Protein AF-0000000083258724 (afdb_homodimer)

Foldseek 3Di:
DWAKFWPLVFKWKKKWWDFPNPDIQIKTFNDKGKGKADDPQCCQPIKMKMKTFLLRIDRPDPVVSVVCCPPLHQVCVQPGIKMWIWDGWADPDPFKIKTWIWIAGRHDTDIDIKIKGWPDWDADPVPRFIKTKMKIKDKDFRVNNVNDDWAADPVGDIRIHRIMIMIIMIMITTHD/DWAKFWPLVFKWKKKWWQFPNPDIQIKTFNDKGKGKADDPQCCQPIKMKMKTFLLRIDRPDPVVSVVCCPPLHQVCVQPGIKMWIWDGWADPDPFKIKTWIWIAGRHDTDIDIKIKGWPDWDADPVPRFIKTKMKIKDKDFRVNNVNDDWDADPVGDIRIHRIMIMIIMIMITTHD

Solvent-accessible surface area (backbone atoms only — not comparable to full-atom values): 17753 Å² total; per-residue (Å²): 122,49,48,58,42,64,36,65,82,49,35,50,43,32,39,36,30,37,32,55,70,25,35,52,47,52,36,32,47,77,39,68,49,59,47,62,48,54,36,87,90,42,51,62,73,31,42,43,39,35,42,34,39,49,82,36,48,44,50,88,38,71,69,59,38,53,50,47,42,29,77,62,41,49,24,27,90,84,27,47,48,34,40,36,39,50,77,44,37,43,76,76,50,97,42,34,32,38,38,34,22,44,34,32,38,58,94,33,72,46,80,47,64,31,42,33,36,54,50,47,73,38,58,38,75,85,79,66,43,38,33,35,12,34,40,37,38,38,68,46,54,43,52,81,50,66,40,62,74,69,45,73,31,91,89,61,64,41,42,53,49,54,55,36,40,37,44,31,33,39,26,27,38,52,39,128,124,49,48,56,42,64,37,66,81,48,36,51,42,34,39,37,29,37,31,55,70,25,35,53,46,54,36,32,45,76,39,70,50,59,45,63,46,54,35,86,90,41,50,61,72,30,42,42,39,34,42,33,37,50,82,35,49,44,51,87,38,70,68,58,37,55,50,46,42,29,78,62,41,51,24,27,92,83,26,49,48,35,39,36,37,51,78,42,39,42,78,77,49,99,43,35,31,38,38,32,23,44,35,32,39,58,94,35,72,47,80,45,65,32,41,33,37,53,50,47,73,36,60,36,78,87,80,66,44,39,32,35,12,35,39,36,40,40,68,44,54,42,52,82,49,66,40,60,72,68,46,75,32,90,88,63,64,42,41,53,50,54,53,35,38,37,44,31,32,38,25,30,38,52,39,128

InterPro domains:
  IPR007372 Lipid/polyisoprenoid-binding, YceI-like [PF04264] (5-172)
  IPR007372 Lipid/polyisoprenoid-binding, YceI-like [SM00867] (3-173)
  IPR036761 Lipid/polyisoprenoid-binding, YceI-like superfamily [G3DSA:2.40.128.110] (5-175)
  IPR036761 Lipid/polyisoprenoid-binding, YceI-like superfamily [SSF101874] (5-173)

Radius of gyration: 21.21 Å; Cα contacts (8 Å, |Δi|>4): 952; chains: 2; bounding box: 50×61×45 Å

Structure (mmCIF, N/CA/C/O backbone):
data_AF-0000000083258724-model_v1
#
loop_
_entity.id
_entity.type
_entity.pdbx_description
1 polymer 'UPF0312 protein'
#
loop_
_atom_site.group_PDB
_atom_site.id
_atom_site.type_symbol
_atom_site.label_atom_id
_atom_site.label_alt_id
_atom_site.label_comp_id
_atom_site.label_asym_id
_atom_site.label_entity_id
_atom_site.label_seq_id
_atom_site.pdbx_PDB_ins_code
_atom_site.Cartn_x
_atom_site.Cartn_y
_atom_site.Cartn_z
_atom_site.occupancy
_atom_site.B_iso_or_equiv
_atom_site.auth_seq_id
_atom_site.auth_comp_id
_atom_site.auth_asym_id
_atom_site.auth_atom_id
_atom_site.pdbx_PDB_model_num
ATOM 1 N N . MET A 1 1 ? -0.81 29.953 16.906 1 56.94 1 MET A N 1
ATOM 2 C CA . MET A 1 1 ? -0.966 28.516 16.656 1 56.94 1 MET A CA 1
ATOM 3 C C . MET A 1 1 ? -0.472 28.172 15.25 1 56.94 1 MET A C 1
ATOM 5 O O . MET A 1 1 ? -0.735 28.891 14.289 1 56.94 1 MET A O 1
ATOM 9 N N . ALA A 1 2 ? 0.629 27.188 15.117 1 68.69 2 ALA A N 1
ATOM 10 C CA . ALA A 1 2 ? 1.146 27.047 13.758 1 68.69 2 ALA A CA 1
ATOM 11 C C . ALA A 1 2 ? 0.111 26.391 12.844 1 68.69 2 ALA A C 1
ATOM 13 O O . ALA A 1 2 ? -0.553 25.422 13.234 1 68.69 2 ALA A O 1
ATOM 14 N N . ASN A 1 3 ? -0.283 27.062 11.891 1 87.44 3 ASN A N 1
ATOM 15 C CA . ASN A 1 3 ? -1.116 26.5 10.836 1 87.44 3 ASN A CA 1
ATOM 16 C C . ASN A 1 3 ? -0.361 25.453 10.023 1 87.44 3 ASN A C 1
ATOM 18 O O . ASN A 1 3 ? 0.862 25.531 9.891 1 87.44 3 ASN A O 1
ATOM 22 N N . VAL A 1 4 ? -1.119 24.359 9.773 1 93.81 4 VAL A N 1
ATOM 23 C CA . VAL A 1 4 ? -0.465 23.344 8.953 1 93.81 4 VAL A CA 1
ATOM 24 C C . VAL A 1 4 ? -1.262 23.125 7.668 1 93.81 4 VAL A C 1
ATOM 26 O O . VAL A 1 4 ? -2.484 23.281 7.652 1 93.81 4 VAL A O 1
ATOM 29 N N . THR A 1 5 ? -0.56 22.781 6.637 1 95.69 5 THR A N 1
ATOM 30 C CA . THR A 1 5 ? -1.163 22.438 5.352 1 95.69 5 THR A CA 1
ATOM 31 C C . THR A 1 5 ? -0.719 21.062 4.895 1 95.69 5 THR A C 1
ATOM 33 O O . THR A 1 5 ? 0.453 20.703 5.027 1 95.69 5 THR A O 1
ATOM 36 N N . LEU A 1 6 ? -1.67 20.344 4.375 1 96.56 6 LEU A N 1
ATOM 37 C CA . LEU A 1 6 ? -1.355 19.016 3.883 1 96.56 6 LEU A CA 1
ATOM 38 C C . LEU A 1 6 ? -0.447 19.078 2.66 1 96.56 6 LEU A C 1
ATOM 40 O O . LEU A 1 6 ? -0.711 19.844 1.728 1 96.56 6 LEU A O 1
ATOM 44 N N . ASP A 1 7 ? 0.647 18.422 2.701 1 95.38 7 ASP A N 1
ATOM 45 C CA . ASP A 1 7 ? 1.46 18.156 1.519 1 95.38 7 ASP A CA 1
ATOM 46 C C . ASP A 1 7 ? 0.947 16.938 0.765 1 95.38 7 ASP A C 1
ATOM 48 O O . ASP A 1 7 ? 1.301 15.797 1.098 1 95.38 7 ASP A O 1
ATOM 52 N N . LYS A 1 8 ? 0.137 17.078 -0.18 1 95.12 8 LYS A N 1
ATOM 53 C CA . LYS A 1 8 ? -0.56 15.992 -0.856 1 95.12 8 LYS A CA 1
ATOM 54 C C . LYS A 1 8 ? 0.422 15.086 -1.592 1 95.12 8 LYS A C 1
ATOM 56 O O . LYS A 1 8 ? 0.185 13.883 -1.723 1 95.12 8 LYS A O 1
ATOM 61 N N . VAL A 1 9 ? 1.496 15.656 -1.997 1 91.31 9 VAL A N 1
ATOM 62 C CA . VAL A 1 9 ? 2.49 14.906 -2.756 1 91.31 9 VAL A CA 1
ATOM 63 C C . VAL A 1 9 ? 3.09 13.805 -1.879 1 91.31 9 VAL A C 1
ATOM 65 O O . VAL A 1 9 ? 3.385 12.711 -2.361 1 91.31 9 VAL A O 1
ATOM 68 N N . HIS A 1 10 ? 3.252 14.078 -0.632 1 94.12 10 HIS A N 1
ATOM 69 C CA . HIS A 1 10 ? 3.893 13.141 0.288 1 94.12 10 HIS A CA 1
ATOM 70 C C . HIS A 1 10 ? 2.881 12.539 1.257 1 94.12 10 HIS A C 1
ATOM 72 O O . HIS A 1 10 ? 3.205 12.281 2.418 1 94.12 10 HIS A O 1
ATOM 78 N N . SER A 1 11 ? 1.726 12.438 0.795 1 96.75 11 SER A N 1
ATOM 79 C CA . SER A 1 11 ? 0.657 11.828 1.579 1 96.75 11 SER A CA 1
ATOM 80 C C . SER A 1 11 ? -0.068 10.75 0.782 1 96.75 11 SER A C 1
ATOM 82 O O . SER A 1 11 ? -0.08 10.781 -0.45 1 96.75 11 SER A O 1
ATOM 84 N N . SER A 1 12 ? -0.645 9.781 1.489 1 97.62 12 SER A N 1
ATOM 85 C CA . SER A 1 12 ? -1.334 8.68 0.817 1 97.62 12 SER A CA 1
ATOM 86 C C . SER A 1 12 ? -2.453 8.117 1.687 1 97.62 12 SER A C 1
ATOM 88 O O . SER A 1 12 ? -2.381 8.172 2.916 1 97.62 12 SER A O 1
ATOM 90 N N . VAL A 1 13 ? -3.475 7.605 1.059 1 98.25 13 VAL A N 1
ATOM 91 C CA . VAL A 1 13 ? -4.57 6.852 1.653 1 98.25 13 VAL A CA 1
ATOM 92 C C . VAL A 1 13 ? -4.766 5.539 0.895 1 98.25 13 VAL A C 1
ATOM 94 O O . VAL A 1 13 ? -5.277 5.535 -0.226 1 98.25 13 VAL A O 1
ATOM 97 N N . ALA A 1 14 ? -4.41 4.449 1.527 1 98.06 14 ALA A N 1
ATOM 98 C CA . ALA A 1 14 ? -4.465 3.141 0.882 1 98.06 14 ALA A CA 1
ATOM 99 C C . ALA A 1 14 ? -5.371 2.188 1.655 1 98.06 14 ALA A C 1
ATOM 101 O O . ALA A 1 14 ? -5.648 2.406 2.838 1 98.06 14 ALA A O 1
ATOM 102 N N . PHE A 1 15 ? -5.887 1.189 0.932 1 98.5 15 PHE A N 1
ATOM 103 C CA . PHE A 1 15 ? -6.719 0.169 1.557 1 98.5 15 PHE A CA 1
ATOM 104 C C . PHE A 1 15 ? -6.379 -1.214 1.018 1 98.5 15 PHE A C 1
ATOM 106 O O . PHE A 1 15 ? -5.715 -1.337 -0.014 1 98.5 15 PHE A O 1
ATOM 113 N N . GLN A 1 16 ? -6.797 -2.129 1.737 1 97.56 16 GLN A N 1
ATOM 114 C CA . GLN A 1 16 ? -6.648 -3.535 1.379 1 97.56 16 GLN A CA 1
ATOM 115 C C . GLN A 1 16 ? -7.836 -4.355 1.864 1 97.56 16 GLN A C 1
ATOM 117 O O . GLN A 1 16 ? -8.336 -4.141 2.971 1 97.56 16 GLN A O 1
ATOM 122 N N . VAL A 1 17 ? -8.258 -5.273 1.028 1 97.56 17 VAL A N 1
ATOM 123 C CA . VAL A 1 17 ? -9.367 -6.152 1.393 1 97.56 17 VAL A CA 1
ATOM 124 C C . VAL A 1 17 ? -9.062 -7.582 0.938 1 97.56 17 VAL A C 1
ATOM 126 O O . VAL A 1 17 ? -8.523 -7.789 -0.15 1 97.56 17 VAL A O 1
ATOM 129 N N . LYS A 1 18 ? -9.453 -8.516 1.779 1 94.94 18 LYS A N 1
ATOM 130 C CA . LYS A 1 18 ? -9.234 -9.914 1.411 1 94.94 18 LYS A CA 1
ATOM 131 C C . LYS A 1 18 ? -10.094 -10.305 0.209 1 94.94 18 LYS A C 1
ATOM 133 O O . LYS A 1 18 ? -11.266 -9.922 0.126 1 94.94 18 LYS A O 1
ATOM 138 N N . HIS A 1 19 ? -9.477 -11.023 -0.729 1 94.81 19 HIS A N 1
ATOM 139 C CA . HIS A 1 19 ? -10.148 -11.531 -1.918 1 94.81 19 HIS A CA 1
ATOM 140 C C . HIS A 1 19 ? -10.148 -13.062 -1.93 1 94.81 19 HIS A C 1
ATOM 142 O O . HI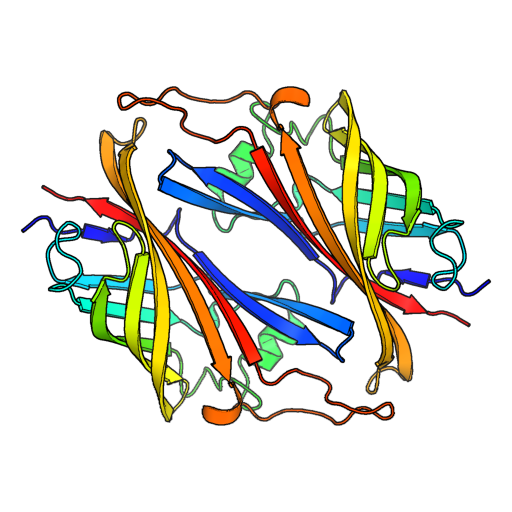S A 1 19 ? -9.094 -13.688 -1.853 1 94.81 19 HIS A O 1
ATOM 148 N N . MET A 1 20 ? -11.273 -13.727 -2.008 1 91.06 20 MET A N 1
ATOM 149 C CA . MET A 1 20 ? -11.516 -15.164 -2.008 1 91.06 20 MET A CA 1
ATOM 150 C C . MET A 1 20 ? -10.766 -15.844 -0.863 1 91.06 20 MET A C 1
ATOM 152 O O . MET A 1 20 ? -10.359 -17 -0.979 1 91.06 20 MET A O 1
ATOM 156 N N . MET A 1 21 ? -10.344 -15.062 -0.012 1 88.06 21 MET A N 1
ATOM 157 C CA . MET A 1 21 ? -9.719 -15.516 1.229 1 88.06 21 MET A CA 1
ATOM 158 C C . MET A 1 21 ? -8.242 -15.852 1.006 1 88.06 21 MET A C 1
ATOM 160 O O . MET A 1 21 ? -7.512 -16.109 1.962 1 88.06 21 MET A O 1
ATOM 164 N N . VAL A 1 22 ? -7.809 -15.766 -0.156 1 91.56 22 VAL A N 1
ATOM 165 C CA . VAL A 1 22 ? -6.453 -16.266 -0.395 1 91.56 22 VAL A CA 1
ATOM 166 C C . VAL A 1 22 ? -5.57 -15.125 -0.901 1 91.56 22 VAL A C 1
ATOM 168 O O . VAL A 1 22 ? -4.344 -15.25 -0.94 1 91.56 22 VAL A O 1
ATOM 171 N N . SER A 1 23 ? -6.164 -14.094 -1.273 1 93.5 23 SER A N 1
ATOM 172 C CA . SER A 1 23 ? -5.395 -12.961 -1.772 1 93.5 23 SER A CA 1
ATOM 173 C C . SER A 1 23 ? -5.938 -11.641 -1.237 1 93.5 23 SER A C 1
ATOM 175 O O . SER A 1 23 ? -6.836 -11.633 -0.393 1 93.5 23 SER A O 1
ATOM 177 N N . LYS A 1 24 ? -5.246 -10.602 -1.597 1 93.38 24 LYS A N 1
ATOM 178 C CA . LYS A 1 24 ? -5.645 -9.266 -1.178 1 93.38 24 LYS A CA 1
ATOM 179 C C . LYS A 1 24 ? -5.77 -8.328 -2.377 1 93.38 24 LYS A C 1
ATOM 181 O O . LYS A 1 24 ? -4.883 -8.281 -3.23 1 93.38 24 LYS A O 1
ATOM 186 N N . ALA A 1 25 ? -6.871 -7.719 -2.41 1 93.88 25 ALA A N 1
ATOM 187 C CA . ALA A 1 25 ? -7.012 -6.59 -3.326 1 93.88 25 ALA A CA 1
ATOM 188 C C . ALA A 1 25 ? -6.562 -5.289 -2.668 1 93.88 25 ALA A C 1
ATOM 190 O O . ALA A 1 25 ? -6.941 -4.996 -1.532 1 93.88 25 ALA A O 1
ATOM 191 N N . LYS A 1 26 ? -5.746 -4.598 -3.385 1 95.56 26 LYS A N 1
ATOM 192 C CA . LYS A 1 26 ? -5.211 -3.346 -2.857 1 95.56 26 LYS A CA 1
ATOM 193 C C . LYS A 1 26 ? -5.637 -2.16 -3.721 1 95.56 26 LYS A C 1
ATOM 195 O O . LYS A 1 26 ? -5.883 -2.314 -4.918 1 95.56 26 LYS A O 1
ATOM 200 N N . GLY A 1 27 ? -5.656 -1.01 -3.047 1 96.94 27 GLY A N 1
ATOM 201 C CA . GLY A 1 27 ? -5.957 0.225 -3.754 1 96.94 27 GLY A CA 1
ATOM 202 C C . GLY A 1 27 ? -5.648 1.468 -2.941 1 96.94 27 GLY A C 1
ATOM 203 O O . GLY A 1 27 ? -5.086 1.377 -1.847 1 96.94 27 GLY A O 1
ATOM 204 N N . GLU A 1 28 ? -5.926 2.557 -3.559 1 97.88 28 GLU A N 1
ATOM 205 C CA . GLU A 1 28 ? -5.742 3.846 -2.896 1 97.88 28 GLU A CA 1
ATOM 206 C C . GLU A 1 28 ? -6.719 4.887 -3.441 1 97.88 28 GLU A C 1
ATOM 208 O O . GLU A 1 28 ? -7.312 4.691 -4.504 1 97.88 28 GLU A O 1
ATOM 213 N N . PHE A 1 29 ? -6.938 5.863 -2.637 1 98.56 29 PHE A N 1
ATOM 214 C CA . PHE A 1 29 ? -7.57 7.082 -3.129 1 98.56 29 PHE A CA 1
ATOM 215 C C . PHE A 1 29 ? -6.523 8.141 -3.465 1 98.56 29 PHE A C 1
ATOM 217 O O . PHE A 1 29 ? -5.645 8.43 -2.654 1 98.56 29 PHE A O 1
ATOM 224 N N . GLN A 1 30 ? -6.695 8.805 -4.613 1 97.75 30 GLN A N 1
ATOM 225 C CA . GLN A 1 30 ? -5.617 9.648 -5.121 1 97.75 30 GLN A CA 1
ATOM 226 C C . GLN A 1 30 ? -5.941 11.125 -4.938 1 97.75 30 GLN A C 1
ATOM 228 O O . GLN A 1 30 ? -5.094 11.984 -5.18 1 97.75 30 GLN A O 1
ATOM 233 N N . ASP A 1 31 ? -7.152 11.375 -4.539 1 98.31 31 ASP A N 1
ATOM 234 C CA . ASP A 1 31 ? -7.574 12.75 -4.297 1 98.31 31 ASP A CA 1
ATOM 235 C C . ASP A 1 31 ? -8.266 12.883 -2.941 1 98.31 31 ASP A C 1
ATOM 237 O O . ASP A 1 31 ? -9.352 12.344 -2.74 1 98.31 31 ASP A O 1
ATOM 241 N N . PHE A 1 32 ? -7.605 13.555 -2.027 1 98.69 32 PHE A N 1
ATOM 242 C CA . PHE A 1 32 ? -8.109 13.758 -0.674 1 98.69 32 PHE A CA 1
ATOM 243 C C . PHE A 1 32 ? -7.531 15.023 -0.062 1 98.69 32 PHE A C 1
ATOM 245 O O . PHE A 1 32 ? -6.582 15.602 -0.596 1 98.69 32 PHE A O 1
ATOM 252 N N . ASP A 1 33 ? -8.188 15.406 0.989 1 98.56 33 ASP A N 1
ATOM 253 C CA . ASP A 1 33 ? -7.707 16.531 1.796 1 98.56 33 ASP A CA 1
ATOM 254 C C . ASP A 1 33 ? -7.883 16.234 3.287 1 98.56 33 ASP A C 1
ATOM 256 O O . ASP A 1 33 ? -8.836 15.57 3.688 1 98.56 33 ASP A O 1
ATOM 260 N N . VAL A 1 34 ? -6.945 16.703 4.055 1 98.06 34 VAL A N 1
ATOM 261 C CA . VAL A 1 34 ? -6.977 16.609 5.508 1 98.06 34 VAL A CA 1
ATOM 262 C C . VAL A 1 34 ? -6.699 17.969 6.133 1 98.06 34 VAL A C 1
ATOM 264 O O . VAL A 1 34 ? -5.652 18.562 5.879 1 98.06 34 VAL A O 1
ATOM 267 N N . GLN A 1 35 ? -7.586 18.375 6.91 1 97.06 35 GLN A N 1
ATOM 268 C CA . GLN A 1 35 ? -7.461 19.641 7.641 1 97.06 35 GLN A CA 1
ATOM 269 C C . GLN A 1 35 ? -7.289 19.391 9.133 1 97.06 35 GLN A C 1
ATOM 271 O O . GLN A 1 35 ? -8.055 18.625 9.734 1 97.06 35 GLN A O 1
ATOM 276 N N . VAL A 1 36 ? -6.312 20.016 9.688 1 95.31 36 VAL A N 1
ATOM 277 C CA . VAL A 1 36 ? -6.059 19.938 11.125 1 95.31 36 VAL A CA 1
ATOM 278 C C . VAL A 1 36 ? -6.297 21.297 11.766 1 95.31 36 VAL A C 1
ATOM 280 O O . VAL A 1 36 ? -5.793 22.312 11.289 1 95.31 36 VAL A O 1
ATOM 283 N N . THR A 1 37 ? -7.094 21.297 12.711 1 93.38 37 THR A N 1
ATOM 284 C CA . THR A 1 37 ? -7.312 22.484 13.531 1 93.38 37 THR A CA 1
ATOM 285 C C . THR A 1 37 ? -6.691 22.312 14.914 1 93.38 37 THR A C 1
ATOM 287 O O . THR A 1 37 ? -6.98 21.328 15.609 1 93.38 37 THR A O 1
ATOM 290 N N . GLY A 1 38 ? -5.852 23.25 15.273 1 88.38 38 GLY A N 1
ATOM 291 C CA . GLY A 1 38 ? -5.102 23.172 16.516 1 88.38 38 GLY A CA 1
ATOM 292 C C . GLY A 1 38 ? -3.602 23.094 16.312 1 88.38 38 GLY A C 1
ATOM 293 O O . GLY A 1 38 ? -3.109 23.344 15.211 1 88.38 38 GLY A O 1
ATOM 294 N N . ASP A 1 39 ? -2.885 22.797 17.469 1 83.19 39 ASP A N 1
ATOM 295 C CA . ASP A 1 39 ? -1.428 22.719 17.453 1 83.19 39 ASP A CA 1
ATOM 296 C C . ASP A 1 39 ? -0.966 21.266 17.266 1 83.19 39 ASP A C 1
ATOM 298 O O . ASP A 1 39 ? -1.321 20.391 18.047 1 83.19 39 ASP A O 1
ATOM 302 N N . VAL A 1 40 ? -0.184 21.078 16.219 1 78.5 40 VAL A N 1
ATOM 303 C CA . VAL A 1 40 ? 0.288 19.734 15.938 1 78.5 40 VAL A CA 1
ATOM 304 C C . VAL A 1 40 ? 1.213 19.266 17.062 1 78.5 40 VAL A C 1
ATOM 306 O O . VAL A 1 40 ? 1.515 18.078 17.172 1 78.5 40 VAL A O 1
ATOM 309 N N . LYS A 1 41 ? 1.611 20.094 17.953 1 79.5 41 LYS A N 1
ATOM 310 C CA . LYS A 1 41 ? 2.414 19.734 19.125 1 79.5 41 LYS A CA 1
ATOM 311 C C . LYS A 1 41 ? 1.526 19.391 20.312 1 79.5 41 LYS A C 1
ATOM 313 O O . LYS A 1 41 ? 2.014 18.922 21.344 1 79.5 41 LYS A O 1
ATOM 318 N N . ASP A 1 42 ? 0.294 19.688 20.156 1 87.5 42 ASP A N 1
ATOM 319 C CA . ASP A 1 42 ? -0.71 19.375 21.172 1 87.5 42 ASP A CA 1
ATOM 320 C C . ASP A 1 42 ? -1.919 18.672 20.547 1 87.5 42 ASP A C 1
ATOM 322 O O . ASP A 1 42 ? -3.014 19.234 20.5 1 87.5 42 ASP A O 1
ATOM 326 N N . LEU A 1 43 ? -1.783 17.438 20.172 1 91 43 LEU A N 1
ATOM 327 C CA . LEU A 1 43 ? -2.74 16.719 19.328 1 91 43 LEU A CA 1
ATOM 328 C C . LEU A 1 43 ? -4.023 16.422 20.109 1 91 43 LEU A C 1
ATOM 330 O O . LEU A 1 43 ? -5.094 16.297 19.516 1 91 43 LEU A O 1
ATOM 334 N N . GLU A 1 44 ? -3.898 16.297 21.391 1 94.19 44 GLU A N 1
ATOM 335 C CA . GLU A 1 44 ? -5.082 15.961 22.172 1 94.19 44 GLU A CA 1
ATOM 336 C C . GLU A 1 44 ? -6.117 17.078 22.125 1 94.19 44 GLU A C 1
ATOM 338 O O . GLU A 1 44 ? -7.293 16.859 22.422 1 94.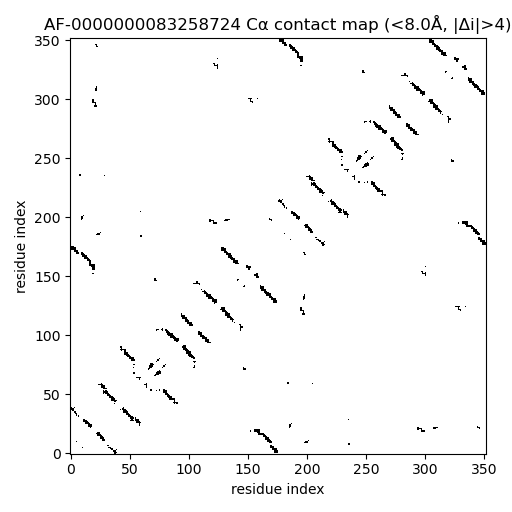19 44 GLU A O 1
ATOM 343 N N . ASN A 1 45 ? -5.656 18.281 21.781 1 92.94 45 ASN A N 1
ATOM 344 C CA . ASN A 1 45 ? -6.578 19.406 21.672 1 92.94 45 ASN A CA 1
ATOM 345 C C . ASN A 1 45 ? -6.809 19.797 20.203 1 92.94 45 ASN A C 1
ATOM 347 O O . ASN A 1 45 ? -7.391 20.844 19.922 1 92.94 45 ASN A O 1
ATOM 351 N N . ALA A 1 46 ? -6.363 18.953 19.344 1 92.94 46 ALA A N 1
ATOM 352 C CA . ALA A 1 46 ? -6.547 19.203 17.922 1 92.94 46 ALA A CA 1
ATOM 353 C C . ALA A 1 46 ? -7.773 18.469 17.391 1 92.94 46 ALA A C 1
ATOM 355 O O . ALA A 1 46 ? -8.336 17.609 18.062 1 92.94 46 ALA A O 1
ATOM 356 N N . SER A 1 47 ? -8.242 18.922 16.266 1 96 47 SER A N 1
ATOM 357 C CA . SER A 1 47 ? -9.281 18.234 15.516 1 96 47 SER A CA 1
ATOM 358 C C . SER A 1 47 ? -8.883 18.047 14.062 1 96 47 SER A C 1
ATOM 360 O O . SER A 1 47 ? -8.102 18.828 13.523 1 96 47 SER A O 1
ATOM 362 N N . VAL A 1 48 ? -9.406 17 13.492 1 97.25 48 VAL A N 1
ATOM 363 C CA . VAL A 1 48 ? -9.047 16.672 12.117 1 97.25 48 VAL A CA 1
ATOM 364 C C . VAL A 1 48 ? -10.312 16.438 11.297 1 97.25 48 VAL A C 1
ATOM 366 O O . VAL A 1 48 ? -11.258 15.805 11.766 1 97.25 48 VAL A O 1
ATOM 369 N N . LYS A 1 49 ? -10.359 16.969 10.094 1 98.44 49 LYS A N 1
ATOM 370 C CA . LYS A 1 49 ? -11.359 16.688 9.062 1 98.44 49 LYS A CA 1
ATOM 371 C C . LYS A 1 49 ? -10.703 16.203 7.777 1 98.44 49 LYS A C 1
ATOM 373 O O . LYS A 1 49 ? -9.773 16.844 7.273 1 98.44 49 LYS A O 1
ATOM 378 N N . ALA A 1 50 ? -11.172 15.094 7.312 1 98.81 50 ALA A N 1
ATOM 379 C CA . ALA A 1 50 ? -10.664 14.562 6.047 1 98.81 50 ALA A CA 1
ATOM 380 C C . ALA A 1 50 ? -11.797 14.398 5.035 1 98.81 50 ALA A C 1
ATOM 382 O O . ALA A 1 50 ? -12.922 14.07 5.402 1 98.81 50 ALA A O 1
ATOM 383 N N . THR A 1 51 ? -11.484 14.68 3.832 1 98.94 51 THR A N 1
ATOM 384 C CA . THR A 1 51 ? -12.383 14.461 2.705 1 98.94 51 THR A CA 1
ATOM 385 C C . THR A 1 51 ? -11.672 13.688 1.595 1 98.94 51 THR A C 1
ATOM 387 O O . THR A 1 51 ? -10.609 14.094 1.127 1 98.94 51 THR A O 1
ATOM 390 N N . ILE A 1 52 ? -12.258 12.602 1.236 1 98.88 52 ILE A N 1
ATOM 391 C CA . ILE A 1 52 ? -11.742 11.766 0.161 1 98.88 52 ILE A CA 1
ATOM 392 C C . ILE A 1 52 ? -12.695 11.797 -1.028 1 98.88 52 ILE A C 1
ATOM 394 O O . ILE A 1 52 ? -13.898 11.57 -0.874 1 98.88 52 ILE A O 1
ATOM 398 N N . GLN A 1 53 ? -12.195 12.133 -2.18 1 98.88 53 GLN A N 1
ATOM 399 C CA . GLN A 1 53 ? -12.977 12.023 -3.41 1 98.88 53 GLN A CA 1
ATOM 400 C C . GLN A 1 53 ? -13.039 10.578 -3.887 1 98.88 53 GLN A C 1
ATOM 402 O O . GLN A 1 53 ? -12.039 10.008 -4.316 1 98.88 53 GLN A O 1
ATOM 407 N N . VAL A 1 54 ? -14.242 10.047 -3.891 1 98.81 54 VAL A N 1
ATOM 408 C CA . VAL A 1 54 ? -14.391 8.609 -4.121 1 98.81 54 VAL A CA 1
ATOM 409 C C . VAL A 1 54 ? -14.008 8.273 -5.562 1 98.81 54 VAL A C 1
ATOM 411 O O . VAL A 1 54 ? -13.445 7.215 -5.828 1 98.81 54 VAL A O 1
ATOM 414 N N . ASP A 1 55 ? -14.234 9.195 -6.465 1 98.5 55 ASP A N 1
ATOM 415 C CA . ASP A 1 55 ? -13.969 8.969 -7.883 1 98.5 55 ASP A CA 1
ATOM 416 C C . ASP A 1 55 ? -12.469 8.805 -8.141 1 98.5 55 ASP A C 1
ATOM 418 O O . ASP A 1 55 ? -12.062 8.406 -9.234 1 98.5 55 ASP A O 1
ATOM 422 N N . SER A 1 56 ? -11.672 9.047 -7.152 1 98.31 56 SER A N 1
ATOM 423 C CA . SER A 1 56 ? -10.227 8.961 -7.316 1 98.31 56 SER A CA 1
ATOM 424 C C . SER A 1 56 ? -9.711 7.57 -6.953 1 98.31 56 SER A C 1
ATOM 426 O O . SER A 1 56 ? -8.5 7.344 -6.898 1 98.31 56 SER A O 1
ATOM 428 N N . ILE A 1 57 ? -10.57 6.641 -6.629 1 98.44 57 ILE A N 1
ATOM 429 C CA . ILE A 1 57 ? -10.188 5.289 -6.246 1 98.44 57 ILE A CA 1
ATOM 430 C C . ILE A 1 57 ? -9.42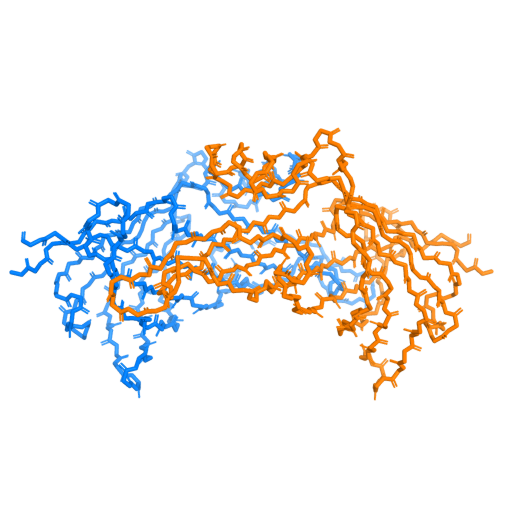2 4.629 -7.395 1 98.44 57 ILE A C 1
ATOM 432 O O . ILE A 1 57 ? -9.812 4.746 -8.555 1 98.44 57 ILE A O 1
ATOM 436 N N . GLU A 1 58 ? -8.312 4.043 -7.082 1 97.56 58 GLU A N 1
ATOM 437 C CA . GLU A 1 58 ? -7.434 3.391 -8.047 1 97.56 58 GLU A CA 1
ATOM 438 C C . GLU A 1 58 ? -6.945 2.041 -7.527 1 97.56 58 GLU A C 1
ATOM 440 O O . GLU A 1 58 ? -6.363 1.963 -6.441 1 97.56 58 GLU A O 1
ATOM 445 N N . THR A 1 59 ? -7.199 0.94 -8.266 1 96.75 59 THR A N 1
ATOM 446 C CA . THR A 1 59 ? -6.816 -0.408 -7.867 1 96.75 59 THR A CA 1
ATOM 447 C C . THR A 1 59 ? -5.941 -1.062 -8.938 1 96.75 59 THR A C 1
ATOM 449 O O . THR A 1 59 ? -5.758 -2.281 -8.93 1 96.75 59 THR A O 1
ATOM 452 N N . ASN A 1 60 ? -5.48 -0.299 -9.922 1 94.5 60 ASN A N 1
ATOM 453 C CA . ASN A 1 60 ? -4.691 -0.751 -11.062 1 94.5 60 ASN A CA 1
ATOM 454 C C . ASN A 1 60 ? -5.473 -1.731 -11.93 1 94.5 60 ASN A C 1
ATOM 456 O O . ASN A 1 60 ? -4.91 -2.705 -12.438 1 94.5 60 ASN A O 1
ATOM 460 N N . ASN A 1 61 ? -6.754 -1.652 -11.992 1 95.75 61 ASN A N 1
ATOM 461 C CA . ASN A 1 61 ? -7.695 -2.395 -12.82 1 95.75 61 ASN A CA 1
ATOM 462 C C . ASN A 1 61 ? -8.906 -1.543 -13.188 1 95.75 61 ASN A C 1
ATOM 464 O O . ASN A 1 61 ? -9.758 -1.262 -12.344 1 95.75 61 ASN A O 1
ATOM 468 N N . GLU A 1 62 ? -8.969 -1.171 -14.445 1 96.81 62 GLU A N 1
ATOM 469 C CA . GLU A 1 62 ? -9.977 -0.211 -14.883 1 96.81 62 GLU A CA 1
ATOM 470 C C . GLU A 1 62 ? -11.391 -0.754 -14.672 1 96.81 62 GLU A C 1
ATOM 472 O O . GLU A 1 62 ? -12.297 -0.009 -14.289 1 96.81 62 GLU A O 1
ATOM 477 N N . ASP A 1 63 ? -11.602 -1.987 -15 1 96.62 63 ASP A N 1
ATOM 478 C CA . ASP A 1 63 ? -12.922 -2.582 -14.789 1 96.62 63 ASP A CA 1
ATOM 479 C C . ASP A 1 63 ? -13.312 -2.541 -13.32 1 96.62 63 ASP A C 1
ATOM 481 O O . ASP A 1 63 ? -14.445 -2.184 -12.984 1 96.62 63 ASP A O 1
ATOM 485 N N . ARG A 1 64 ? -12.43 -2.969 -12.453 1 96.81 64 ARG A N 1
ATOM 486 C CA . ARG A 1 64 ? -12.68 -2.932 -11.016 1 96.81 64 ARG A CA 1
ATOM 487 C C . ARG A 1 64 ? -12.922 -1.503 -10.539 1 96.81 64 ARG A C 1
ATOM 489 O O . ARG A 1 64 ? -13.836 -1.254 -9.75 1 96.81 64 ARG A O 1
ATOM 496 N N . ASN A 1 65 ? -12.117 -0.581 -11.023 1 98.25 65 ASN A N 1
ATOM 497 C CA . ASN A 1 65 ? -12.352 0.821 -10.688 1 98.25 65 ASN A CA 1
ATOM 498 C C . ASN A 1 65 ? -13.766 1.255 -11.047 1 98.25 65 ASN A C 1
ATOM 500 O O . ASN A 1 65 ? -14.461 1.874 -10.234 1 98.25 65 ASN A O 1
ATOM 504 N N . GLY A 1 66 ? -14.133 0.939 -12.305 1 98.38 66 GLY A N 1
ATOM 505 C CA . GLY A 1 66 ? -15.484 1.272 -12.727 1 98.38 66 GLY A CA 1
ATOM 506 C C . GLY A 1 66 ? -16.562 0.644 -11.867 1 98.38 66 GLY A C 1
ATOM 507 O O . GLY A 1 66 ? -17.531 1.302 -11.508 1 98.38 66 GLY A O 1
ATOM 508 N N . HIS A 1 67 ? -16.406 -0.604 -11.539 1 97.81 67 HIS A N 1
ATOM 509 C CA . HIS A 1 67 ? -17.375 -1.313 -10.711 1 97.81 67 HIS A CA 1
ATOM 510 C C . HIS A 1 67 ? -17.453 -0.697 -9.32 1 97.81 67 HIS A C 1
ATOM 512 O O . HIS A 1 67 ? -18.562 -0.486 -8.797 1 97.81 67 HIS A O 1
ATOM 518 N N . LEU A 1 68 ? -16.359 -0.351 -8.68 1 98.31 68 LEU A N 1
ATOM 519 C CA . LEU A 1 68 ? -16.328 0.225 -7.336 1 98.31 68 LEU A CA 1
ATOM 520 C C . LEU A 1 68 ? -17.047 1.566 -7.301 1 98.31 68 LEU A C 1
ATOM 522 O O . LEU A 1 68 ? -17.625 1.938 -6.277 1 98.31 68 LEU A O 1
ATOM 526 N N . LYS A 1 69 ? -17.078 2.262 -8.359 1 98.56 69 LYS A N 1
ATOM 527 C CA . LYS A 1 69 ? -17.719 3.578 -8.414 1 98.56 69 LYS A CA 1
ATOM 528 C C . LYS A 1 69 ? -19.219 3.457 -8.641 1 98.56 69 LYS A C 1
ATOM 530 O O . LYS A 1 69 ? -19.953 4.43 -8.477 1 98.56 69 LYS A O 1
ATOM 535 N N . SER A 1 70 ? -19.656 2.305 -8.961 1 98.31 70 SER A N 1
ATOM 536 C CA . SER A 1 70 ? -21.047 2.078 -9.328 1 98.31 70 SER A CA 1
ATOM 537 C C . SER A 1 70 ? -21.922 1.94 -8.086 1 98.31 70 SER A C 1
ATOM 539 O O . SER A 1 70 ? -21.438 2.002 -6.961 1 98.31 70 SER A O 1
ATOM 541 N N . GLY A 1 71 ? -23.25 1.691 -8.32 1 97.81 71 GLY A N 1
ATOM 542 C CA . GLY A 1 71 ? -24.234 1.547 -7.266 1 97.81 71 GLY A CA 1
ATOM 543 C C . GLY A 1 71 ? -24.062 0.267 -6.465 1 97.81 71 GLY A C 1
ATOM 544 O O . GLY A 1 71 ? -24.625 0.135 -5.375 1 97.81 71 GLY A O 1
ATOM 545 N N . ASP A 1 72 ? -23.328 -0.701 -6.965 1 97.38 72 ASP A N 1
ATOM 546 C CA . ASP A 1 72 ? -23.047 -1.93 -6.23 1 97.38 72 ASP A CA 1
ATOM 547 C C . ASP A 1 72 ? -22.141 -1.658 -5.035 1 97.38 72 ASP A C 1
ATOM 549 O O . ASP A 1 72 ? -22.109 -2.434 -4.078 1 97.38 72 ASP A O 1
ATOM 553 N N . PHE A 1 73 ? -21.406 -0.569 -5.133 1 98.06 73 PHE A N 1
ATOM 554 C CA . PHE A 1 73 ? -20.453 -0.248 -4.09 1 98.06 73 PHE A CA 1
ATOM 555 C C . PHE A 1 73 ? -20.609 1.193 -3.623 1 98.06 73 PHE A C 1
ATOM 557 O O . PHE A 1 73 ? -21.609 1.531 -2.984 1 98.06 73 PHE A O 1
ATOM 564 N N . PHE A 1 74 ? -19.781 2.115 -4.066 1 98.75 74 PHE A N 1
ATOM 565 C CA . PHE A 1 74 ? -19.719 3.43 -3.438 1 98.75 74 PHE A CA 1
ATOM 566 C C . PHE A 1 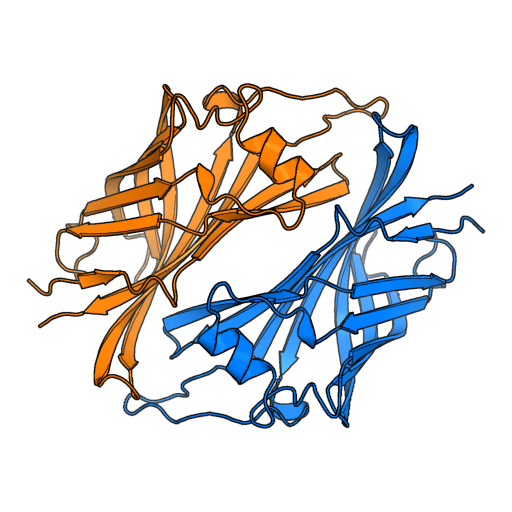74 ? -20.797 4.352 -3.996 1 98.75 74 PHE A C 1
ATOM 568 O O . PHE A 1 74 ? -21.094 5.391 -3.406 1 98.75 74 PHE A O 1
ATOM 575 N N . ASP A 1 75 ? -21.344 4.086 -5.23 1 98.5 75 ASP A N 1
ATOM 576 C CA . ASP A 1 75 ? -22.359 4.941 -5.84 1 98.5 75 ASP A CA 1
ATOM 577 C C . ASP A 1 75 ? -21.891 6.391 -5.898 1 98.5 75 ASP A C 1
ATOM 579 O O . ASP A 1 75 ? -22.578 7.293 -5.422 1 98.5 75 ASP A O 1
ATOM 583 N N . THR A 1 76 ? -20.828 6.586 -6.582 1 98.31 76 THR A N 1
ATOM 584 C CA . THR A 1 76 ? -20.109 7.852 -6.59 1 98.31 76 THR A CA 1
ATOM 585 C C . THR A 1 76 ? -20.984 8.969 -7.141 1 98.31 76 THR A C 1
ATOM 587 O O . THR A 1 76 ? -20.828 10.133 -6.75 1 98.31 76 THR A O 1
ATOM 590 N N . GLU A 1 77 ? -21.828 8.719 -8.047 1 98 77 GLU A N 1
ATOM 591 C CA . GLU A 1 77 ? -22.719 9.719 -8.633 1 98 77 GLU A CA 1
ATOM 592 C C . GLU A 1 77 ? -23.578 10.391 -7.562 1 98 77 GLU A C 1
ATOM 594 O O . GLU A 1 77 ? -23.812 11.602 -7.617 1 98 77 GLU A O 1
ATOM 599 N N . ASN A 1 78 ? -24.031 9.641 -6.59 1 98.56 78 ASN A N 1
ATOM 600 C CA . ASN A 1 78 ? -24.906 10.172 -5.547 1 98.56 78 ASN A CA 1
ATOM 601 C C . ASN A 1 78 ? -24.125 10.555 -4.297 1 98.56 78 ASN A C 1
ATOM 603 O O . ASN A 1 78 ? -24.547 11.422 -3.533 1 98.56 78 ASN A O 1
ATOM 607 N N . TYR A 1 79 ? -23.031 9.891 -4.098 1 98.81 79 TYR A N 1
ATOM 608 C CA . TYR A 1 79 ? -22.188 10.102 -2.926 1 98.81 79 TYR A CA 1
ATOM 609 C C . TYR A 1 79 ? -20.734 10.273 -3.328 1 98.81 79 TYR A C 1
ATOM 611 O O . TYR A 1 79 ? -19.938 9.336 -3.211 1 98.81 79 TYR A O 1
ATOM 619 N N . PRO A 1 80 ? -20.312 11.422 -3.707 1 98.75 80 PRO A N 1
ATOM 620 C CA . PRO A 1 80 ? -19 11.625 -4.34 1 98.75 80 PRO A CA 1
ATOM 621 C C . PRO A 1 80 ? -17.859 11.625 -3.332 1 98.75 80 PRO A C 1
ATOM 623 O O . PRO A 1 80 ? -16.688 11.531 -3.721 1 98.75 80 PRO A O 1
ATOM 626 N N . THR A 1 81 ? -18.219 11.727 -1.927 1 98.88 81 THR A N 1
ATOM 627 C CA . THR A 1 81 ? -17.109 11.883 -0.983 1 98.88 81 THR A CA 1
ATOM 628 C C . THR A 1 81 ? -17.266 10.906 0.183 1 98.88 81 THR A C 1
ATOM 630 O O . THR A 1 81 ? -18.359 10.453 0.486 1 98.88 81 THR A O 1
ATOM 633 N N . ILE A 1 82 ? -16.156 10.5 0.732 1 98.88 82 ILE A N 1
ATOM 634 C CA . ILE A 1 82 ? -16.031 9.945 2.076 1 98.88 82 ILE A CA 1
ATOM 635 C C . ILE A 1 82 ? -15.492 11.016 3.027 1 98.88 82 ILE A C 1
ATOM 637 O O . ILE A 1 82 ? -14.547 11.727 2.699 1 98.88 82 ILE A O 1
ATOM 641 N N . THR A 1 83 ? -16.078 11.102 4.188 1 98.88 83 THR A N 1
ATOM 642 C CA . THR A 1 83 ? -15.625 12.141 5.109 1 98.88 83 THR A CA 1
ATOM 643 C C . THR A 1 83 ? -15.336 11.547 6.484 1 98.88 83 THR A C 1
ATOM 645 O O . THR A 1 83 ? -15.914 10.531 6.863 1 98.88 83 THR A O 1
ATOM 648 N N . LEU A 1 84 ? -14.414 12.156 7.133 1 98.88 84 LEU A N 1
ATOM 649 C CA . LEU A 1 84 ? -14.047 11.852 8.516 1 98.88 84 LEU A CA 1
ATOM 650 C C . LEU A 1 84 ? -13.938 13.125 9.344 1 98.88 84 LEU A C 1
ATOM 652 O O . LEU A 1 84 ? -13.312 14.094 8.914 1 98.88 84 LEU A O 1
ATOM 656 N N . GLU A 1 85 ? -14.562 13.102 10.438 1 98.81 85 GLU A N 1
ATOM 657 C CA . GLU A 1 85 ? -14.461 14.195 11.406 1 98.81 85 GLU A CA 1
ATOM 658 C C . GLU A 1 85 ? -14.133 13.664 12.797 1 98.81 85 GLU A C 1
ATOM 660 O O . GLU A 1 85 ? -14.906 12.906 13.383 1 98.81 85 GLU A O 1
ATOM 665 N N . SER A 1 86 ? -13.023 14.156 13.336 1 98.5 86 SER A N 1
ATOM 666 C CA . SER A 1 86 ? -12.594 13.641 14.633 1 98.5 86 SER A CA 1
ATOM 667 C C . SER A 1 86 ? -13.5 14.141 15.758 1 98.5 86 SER A C 1
ATOM 669 O O . SER A 1 86 ? -14.055 15.234 15.672 1 98.5 86 SER A O 1
ATOM 671 N N . LYS A 1 87 ? -13.609 13.289 16.734 1 98.12 87 LYS A N 1
ATOM 672 C CA . LYS A 1 87 ? -14.352 13.609 17.938 1 98.12 87 LYS A CA 1
ATOM 673 C C . LYS A 1 87 ? -13.438 13.648 19.156 1 98.12 87 LYS A C 1
ATOM 675 O O . LYS A 1 87 ? -13.656 14.43 20.094 1 98.12 87 LYS A O 1
ATOM 680 N N . LEU A 1 88 ? -12.492 12.766 19.109 1 97.69 88 LEU A N 1
ATOM 681 C CA . LEU A 1 88 ? -11.578 12.617 20.25 1 97.69 88 LEU A CA 1
ATOM 682 C C . LEU A 1 88 ? -10.195 12.18 19.781 1 97.69 88 LEU A C 1
ATOM 684 O O . LEU A 1 88 ? -10.078 11.273 18.938 1 97.69 88 LEU A O 1
ATOM 688 N N . VAL A 1 89 ? -9.195 12.867 20.25 1 97.69 89 VAL A N 1
ATOM 689 C CA . VAL A 1 89 ? -7.809 12.461 20.094 1 97.69 89 VAL A CA 1
ATOM 690 C C . VAL A 1 89 ? -7.223 12.086 21.453 1 97.69 89 VAL A C 1
ATOM 692 O O . VAL A 1 89 ? -7.113 12.938 22.344 1 97.69 89 VAL A O 1
ATOM 695 N N . LYS A 1 90 ? -6.836 10.859 21.594 1 98 90 LYS A N 1
ATOM 696 C CA . LYS A 1 90 ? -6.32 10.344 22.859 1 98 90 LYS A CA 1
ATOM 697 C C . LYS A 1 90 ? -4.855 9.938 22.734 1 98 90 LYS A C 1
ATOM 699 O O . LYS A 1 90 ? -4.504 9.125 21.875 1 98 90 LYS A O 1
ATOM 704 N N . LYS A 1 91 ? -4.07 10.43 23.594 1 97.56 91 LYS A N 1
ATOM 705 C CA . LYS A 1 91 ? -2.666 10.023 23.641 1 97.56 91 LYS A CA 1
ATOM 706 C C . LYS A 1 91 ? -2.51 8.664 24.312 1 97.56 91 LYS A C 1
ATOM 708 O O . LYS A 1 91 ? -3.035 8.445 25.406 1 97.56 91 LYS A O 1
ATOM 713 N N . VAL A 1 92 ? -1.869 7.777 23.656 1 98 92 VAL A N 1
ATOM 714 C CA . VAL A 1 92 ? -1.607 6.441 24.172 1 98 92 VAL A CA 1
ATOM 715 C C . VAL A 1 92 ? -0.174 6.363 24.703 1 98 92 VAL A C 1
ATOM 717 O O . VAL A 1 92 ? 0.083 5.754 25.734 1 98 92 VAL A O 1
ATOM 720 N N . SER A 1 93 ? 0.743 6.918 23.953 1 96.88 93 SER A N 1
ATOM 721 C CA . SER A 1 93 ? 2.152 7.074 24.297 1 96.88 93 SER A CA 1
ATOM 722 C C . SER A 1 93 ? 2.734 8.344 23.688 1 96.88 93 SER A C 1
ATOM 724 O O . SER A 1 93 ? 1.999 9.172 23.141 1 96.88 93 SER A O 1
ATOM 726 N N . GLU A 1 94 ? 4.012 8.508 23.859 1 94 94 GLU A N 1
ATOM 727 C CA . GLU A 1 94 ? 4.656 9.742 23.406 1 94 94 GLU A CA 1
ATOM 728 C C . GLU A 1 94 ? 4.391 9.992 21.922 1 94 94 GLU A C 1
ATOM 730 O O . GLU A 1 94 ? 4.207 11.133 21.516 1 94 94 GLU A O 1
ATOM 735 N N . SER A 1 95 ? 4.324 8.922 21.094 1 95.5 95 SER A N 1
ATOM 736 C CA . SER A 1 95 ? 4.184 9.117 19.656 1 95.5 95 SER A CA 1
ATOM 737 C C . SER A 1 95 ? 2.926 8.438 19.125 1 95.5 95 SER A C 1
ATOM 739 O O . SER A 1 95 ? 2.654 8.469 17.938 1 95.5 95 SER A O 1
ATOM 741 N N . GLU A 1 96 ? 2.219 7.797 19.984 1 97.88 96 GLU A N 1
ATOM 742 C CA . GLU A 1 96 ? 1.053 7.039 19.547 1 97.88 96 GLU A CA 1
ATOM 743 C C . GLU A 1 96 ? -0.24 7.656 20.062 1 97.88 96 GLU A C 1
ATOM 745 O O . GLU A 1 96 ? -0.343 7.977 21.25 1 97.88 96 GLU A O 1
ATOM 750 N N . TYR A 1 97 ? -1.188 7.734 19.188 1 98.19 97 TYR A N 1
ATOM 751 C CA . TYR A 1 97 ? -2.502 8.273 19.516 1 98.19 97 TYR A CA 1
ATOM 752 C C . TYR A 1 97 ? -3.611 7.383 18.969 1 98.19 97 TYR A C 1
ATOM 754 O O . TYR A 1 97 ? -3.379 6.57 18.078 1 98.19 97 TYR A O 1
ATOM 762 N N . GLU A 1 98 ? -4.758 7.523 19.562 1 98.69 98 GLU A N 1
ATOM 763 C CA . GLU A 1 98 ? -6.016 7.016 19.016 1 98.69 98 GLU A CA 1
ATOM 764 C C . GLU A 1 98 ? -6.961 8.156 18.656 1 98.69 98 GLU A C 1
ATOM 766 O O . GLU A 1 98 ? -7.191 9.062 19.453 1 98.69 98 GLU A O 1
ATOM 771 N N . VAL A 1 99 ? -7.434 8.102 17.5 1 98.56 99 VAL A N 1
ATOM 772 C CA . VAL A 1 99 ? -8.375 9.117 17.047 1 98.56 99 VAL A CA 1
ATOM 773 C C . VAL A 1 99 ? -9.742 8.484 16.797 1 98.56 99 VAL A C 1
ATOM 775 O O . VAL A 1 99 ? -9.883 7.602 15.945 1 98.56 99 VAL A O 1
ATOM 778 N N . THR A 1 100 ? -10.719 8.875 17.516 1 98.81 100 THR A N 1
ATOM 779 C CA . THR A 1 100 ? -12.109 8.516 17.281 1 98.81 100 THR A CA 1
ATOM 780 C C . THR A 1 100 ? -12.789 9.547 16.375 1 98.81 100 THR A C 1
ATOM 782 O O . THR A 1 100 ? -12.672 10.75 16.609 1 98.81 100 THR A O 1
ATOM 785 N N . ALA A 1 101 ? -13.461 9.047 15.375 1 98.81 101 ALA A N 1
ATOM 786 C CA . ALA A 1 101 ? -14.031 9.969 14.391 1 98.81 101 ALA A CA 1
ATOM 787 C C . ALA A 1 101 ? -15.352 9.438 13.844 1 98.81 101 ALA A C 1
ATOM 789 O O . ALA A 1 101 ? -15.578 8.227 13.82 1 98.81 101 ALA A O 1
ATOM 790 N N . ASP A 1 102 ? -16.203 10.383 13.445 1 98.94 102 ASP A N 1
ATOM 791 C CA . ASP A 1 102 ? -17.328 10.039 12.578 1 98.94 102 ASP A CA 1
ATOM 792 C C . ASP A 1 102 ? -16.859 9.844 11.133 1 98.94 102 ASP A C 1
ATOM 794 O O . ASP A 1 102 ? -16.25 10.734 10.547 1 98.94 102 ASP A O 1
ATOM 798 N N . VAL A 1 103 ? -17.156 8.695 10.641 1 98.94 103 VAL A N 1
ATOM 799 C CA . VAL A 1 103 ? -16.844 8.375 9.25 1 98.94 103 VAL A CA 1
ATOM 800 C C . VAL A 1 103 ? -18.141 8.227 8.461 1 98.94 103 VAL A C 1
ATOM 802 O O . VAL A 1 103 ? -19.062 7.508 8.875 1 98.94 103 VAL A O 1
ATOM 805 N N . THR A 1 104 ? -18.188 8.945 7.363 1 98.94 104 THR A N 1
ATOM 806 C CA . THR A 1 104 ? -19.359 8.859 6.496 1 98.94 104 THR A CA 1
ATOM 807 C C . THR A 1 104 ? -18.969 8.258 5.141 1 98.94 104 THR A C 1
ATOM 809 O O . THR A 1 104 ? -18.094 8.781 4.453 1 98.94 104 THR A O 1
ATOM 812 N N . ILE A 1 105 ? -19.578 7.203 4.879 1 98.81 105 ILE A N 1
ATOM 813 C CA . ILE A 1 105 ? -19.531 6.574 3.564 1 98.81 105 ILE A CA 1
ATOM 814 C C . ILE A 1 105 ? -20.938 6.414 3.016 1 98.81 105 ILE A C 1
ATOM 816 O O . ILE A 1 105 ? -21.812 5.875 3.693 1 98.81 105 ILE A O 1
ATOM 820 N N . LYS A 1 106 ? -21.094 6.906 1.791 1 98.25 106 LYS A N 1
ATOM 821 C CA . LYS A 1 106 ? -22.438 7 1.223 1 98.25 106 LYS A CA 1
ATOM 822 C C . LYS A 1 106 ? -23.375 7.754 2.156 1 98.25 106 LYS A C 1
ATOM 824 O O . LYS A 1 106 ? -23.141 8.922 2.475 1 98.25 106 LYS A O 1
ATOM 829 N N . ASP A 1 107 ? -24.453 7.168 2.557 1 98.38 107 ASP A N 1
ATOM 830 C CA . ASP A 1 107 ? -25.438 7.871 3.375 1 98.38 107 ASP A CA 1
ATOM 831 C C . ASP A 1 107 ? -25.391 7.387 4.824 1 98.38 107 ASP A C 1
ATOM 833 O O . ASP A 1 107 ? -26.312 7.633 5.594 1 98.38 107 ASP A O 1
ATOM 837 N N . VAL A 1 108 ? -24.328 6.762 5.191 1 98.88 108 VAL A N 1
ATOM 838 C CA . VAL A 1 108 ? -24.234 6.18 6.527 1 98.88 108 VAL A CA 1
ATOM 839 C C . VAL A 1 108 ? -23.047 6.801 7.277 1 98.88 108 VAL A C 1
ATOM 841 O O . VAL A 1 108 ? -21.969 6.973 6.715 1 98.88 108 VAL A O 1
ATOM 844 N N . THR A 1 109 ? -23.25 7.16 8.469 1 98.88 109 THR A N 1
ATOM 845 C CA . THR A 1 109 ? -22.203 7.637 9.352 1 98.88 109 THR A CA 1
ATOM 846 C C . THR A 1 109 ? -22.016 6.695 10.539 1 98.88 109 THR A C 1
ATOM 848 O O . THR A 1 109 ? -23 6.312 11.18 1 98.88 109 THR A O 1
ATOM 851 N N . ASN A 1 110 ? -20.828 6.227 10.766 1 98.88 110 ASN A N 1
ATOM 852 C CA . ASN A 1 110 ? -20.453 5.434 11.93 1 98.88 110 ASN A CA 1
ATOM 853 C C . ASN A 1 110 ? -19.234 6.016 12.641 1 98.88 110 ASN A C 1
ATOM 855 O O . ASN A 1 110 ? -18.453 6.738 12.031 1 98.88 110 ASN A O 1
ATOM 859 N N . GLU A 1 111 ? -19.141 5.688 13.914 1 98.88 111 GLU A N 1
ATOM 860 C CA . GLU A 1 111 ? -17.938 6.047 14.672 1 98.88 111 GLU A CA 1
ATOM 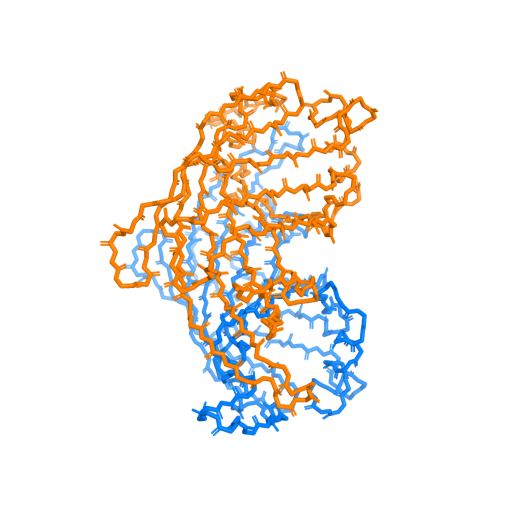861 C C . GLU A 1 111 ? -16.859 4.973 14.531 1 98.88 111 GLU A C 1
ATOM 863 O O . GLU A 1 111 ? -17.141 3.783 14.68 1 98.88 111 GLU A O 1
ATOM 868 N N . GLU A 1 112 ? -15.727 5.418 14.148 1 98.88 112 GLU A N 1
ATOM 869 C CA . GLU A 1 112 ? -14.562 4.539 14.047 1 98.88 112 GLU A CA 1
ATOM 870 C C . GLU A 1 112 ? -13.398 5.062 14.883 1 98.88 112 GLU A C 1
ATOM 872 O O . GLU A 1 112 ? -13.352 6.25 15.211 1 98.88 112 GLU A O 1
ATOM 877 N N . THR A 1 113 ? -12.484 4.195 15.234 1 98.81 113 THR A N 1
ATOM 878 C CA . THR A 1 113 ? -11.25 4.578 15.906 1 98.81 113 THR A CA 1
ATOM 879 C C . THR A 1 113 ? -10.031 4.129 15.109 1 98.81 113 THR A C 1
ATOM 881 O O . THR A 1 113 ? -9.977 2.988 14.641 1 98.81 113 THR A O 1
ATOM 884 N N . PHE A 1 114 ? -9.086 5.004 14.992 1 98.81 114 PHE A N 1
ATOM 885 C CA . PHE A 1 114 ? -7.871 4.762 14.227 1 98.81 114 PHE A CA 1
ATOM 886 C C . PHE A 1 114 ? -6.637 4.949 15.094 1 98.81 114 PHE A C 1
ATOM 888 O O . PHE A 1 114 ? -6.633 5.773 16.016 1 98.81 114 PHE A O 1
ATOM 895 N N . LYS A 1 115 ? -5.633 4.262 14.805 1 98.81 115 LYS A N 1
ATOM 896 C CA . LYS A 1 115 ? -4.32 4.445 15.414 1 98.81 115 LYS A CA 1
ATOM 897 C C . LYS A 1 115 ? -3.488 5.457 14.633 1 98.81 115 LYS A C 1
ATOM 899 O O . LYS A 1 115 ? -3.422 5.391 13.398 1 98.81 115 LYS A O 1
ATOM 904 N N . VAL A 1 116 ? -2.854 6.363 15.352 1 98.06 116 VAL A N 1
ATOM 905 C CA . VAL A 1 116 ? -2.031 7.391 14.719 1 98.06 116 VAL A CA 1
ATOM 906 C C . VAL A 1 116 ? -0.639 7.395 15.352 1 98.06 116 VAL A C 1
ATOM 908 O O . VAL A 1 116 ? -0.504 7.418 16.578 1 98.06 116 VAL A O 1
ATOM 911 N N . GLU A 1 117 ? 0.287 7.348 14.57 1 98 117 GLU A N 1
ATOM 912 C CA . GLU A 1 117 ? 1.673 7.535 14.992 1 98 117 GLU A CA 1
ATOM 913 C C . GLU A 1 117 ? 2.209 8.891 14.539 1 98 117 GLU A C 1
ATOM 915 O O . GLU A 1 117 ? 2.18 9.203 13.344 1 98 117 GLU A O 1
ATOM 920 N N . ALA A 1 118 ? 2.619 9.664 15.477 1 96.25 118 ALA A N 1
ATOM 921 C CA . ALA A 1 118 ? 3.314 10.914 15.172 1 96.25 118 ALA A CA 1
ATOM 922 C C . ALA A 1 118 ? 4.812 10.68 14.992 1 96.25 118 ALA A C 1
ATOM 924 O O . ALA A 1 118 ? 5.492 10.234 15.914 1 96.25 118 ALA A O 1
ATOM 925 N N . ASN A 1 119 ? 5.324 11.07 13.852 1 95.12 119 ASN A N 1
ATOM 926 C CA . ASN A 1 119 ? 6.691 10.695 13.516 1 95.12 119 ASN A CA 1
ATOM 927 C C . ASN A 1 119 ? 7.668 11.836 13.773 1 95.12 119 ASN A C 1
ATOM 929 O O . ASN A 1 119 ? 8.867 11.695 13.531 1 95.12 119 ASN A O 1
ATOM 933 N N . GLY A 1 120 ? 7.105 12.961 14.219 1 91.25 120 GLY A N 1
ATOM 934 C CA . GLY A 1 120 ? 7.973 14.086 14.539 1 91.25 120 GLY A CA 1
ATOM 935 C C . GLY A 1 120 ? 7.996 15.148 13.453 1 91.25 120 GLY A C 1
ATOM 936 O O . GLY A 1 120 ? 7.051 15.266 12.672 1 91.25 120 GLY A O 1
ATOM 937 N N . VAL A 1 121 ? 8.938 16.031 13.57 1 91.31 121 VAL A N 1
ATOM 938 C CA . VAL A 1 121 ? 9.078 17.172 12.688 1 91.31 121 VAL A CA 1
ATOM 939 C C . VAL A 1 121 ? 10.477 17.203 12.078 1 91.31 121 VAL A C 1
ATOM 941 O O . VAL A 1 121 ? 11.453 16.812 12.734 1 91.31 121 VAL A O 1
ATOM 944 N N . ALA A 1 122 ? 10.547 17.609 10.859 1 91.06 122 ALA A N 1
ATOM 945 C CA . ALA A 1 122 ? 11.828 17.75 10.164 1 91.06 122 ALA A CA 1
ATOM 946 C C . ALA A 1 122 ? 11.82 18.984 9.258 1 91.06 122 ALA A C 1
ATOM 948 O O . ALA A 1 122 ? 10.758 19.484 8.891 1 91.06 122 ALA A O 1
ATOM 949 N N . LYS A 1 123 ? 12.992 19.438 8.984 1 90.88 123 LYS A N 1
ATOM 950 C CA . LYS A 1 123 ? 13.141 20.516 8.008 1 90.88 123 LYS A CA 1
ATOM 951 C C . LYS A 1 123 ? 13.391 19.969 6.609 1 90.88 123 LYS A C 1
ATOM 953 O O . LYS A 1 123 ? 14.289 19.141 6.41 1 90.88 123 LYS A O 1
ATOM 958 N N . ASP A 1 124 ? 12.555 20.375 5.695 1 88.06 124 ASP A N 1
ATOM 959 C CA . ASP A 1 124 ? 12.758 20 4.297 1 88.06 124 ASP A CA 1
ATOM 960 C C . ASP A 1 124 ? 13.977 20.719 3.711 1 88.06 124 ASP A C 1
ATOM 962 O O . ASP A 1 124 ? 13.992 21.938 3.6 1 88.06 124 ASP A O 1
ATOM 966 N N . PRO A 1 125 ? 14.914 20.047 3.33 1 85.25 125 PRO A N 1
ATOM 967 C CA . PRO A 1 125 ? 16.125 20.703 2.842 1 85.25 125 PRO A CA 1
ATOM 968 C C . PRO A 1 125 ? 15.938 21.359 1.475 1 85.25 125 PRO A C 1
ATOM 970 O O . PRO A 1 125 ? 16.703 22.25 1.097 1 85.25 125 PRO A O 1
ATOM 973 N N . MET A 1 126 ? 15 20.922 0.741 1 79 126 MET A N 1
ATOM 974 C CA . MET A 1 126 ? 14.742 21.453 -0.594 1 79 126 MET A CA 1
ATOM 975 C C . MET A 1 126 ? 13.875 22.703 -0.523 1 79 126 MET A C 1
ATOM 977 O O . MET A 1 126 ? 14.164 23.703 -1.18 1 79 126 MET A O 1
ATOM 981 N N . GLY A 1 127 ? 12.797 22.672 0.235 1 79.19 127 GLY A N 1
ATOM 982 C CA . GLY A 1 127 ? 11.852 23.766 0.299 1 79.19 127 GLY A CA 1
ATOM 983 C C . GLY A 1 127 ? 12.078 24.688 1.49 1 79.19 127 GLY A C 1
ATOM 984 O O . GLY A 1 127 ? 11.578 25.812 1.521 1 79.19 127 GLY A O 1
ATOM 985 N N . GLY A 1 128 ? 12.789 24.203 2.5 1 85.69 128 GLY A N 1
ATOM 986 C CA . GLY A 1 128 ? 13.102 24.984 3.684 1 85.69 128 GLY A CA 1
ATOM 987 C C . GLY A 1 128 ? 12.008 24.938 4.734 1 85.69 128 GLY A C 1
ATOM 988 O O . GLY A 1 128 ? 12.219 25.375 5.871 1 85.69 128 GLY A O 1
ATOM 989 N N . ASN A 1 129 ? 10.906 24.391 4.363 1 89.56 129 ASN A N 1
ATOM 990 C CA . ASN A 1 129 ? 9.773 24.344 5.289 1 89.56 129 ASN A CA 1
ATOM 991 C C . ASN A 1 129 ? 9.93 23.234 6.32 1 89.56 129 ASN A C 1
ATOM 993 O O . ASN A 1 129 ? 10.555 22.203 6.039 1 89.56 129 ASN A O 1
ATOM 997 N N . MET A 1 130 ? 9.398 23.516 7.504 1 91.38 130 MET A N 1
ATOM 998 C CA . MET A 1 130 ? 9.242 22.438 8.477 1 91.38 130 MET A CA 1
ATOM 999 C C . MET A 1 130 ? 8.055 21.547 8.125 1 91.38 130 MET A C 1
ATOM 1001 O O . MET A 1 130 ? 7.004 22.047 7.711 1 91.38 130 MET A O 1
ATOM 1005 N N . VAL A 1 131 ? 8.258 20.219 8.297 1 92.5 131 VAL A N 1
ATOM 1006 C CA . VAL A 1 131 ? 7.168 19.297 8 1 92.5 131 VAL A CA 1
ATOM 1007 C C . VAL A 1 131 ? 6.977 18.328 9.164 1 92.5 131 VAL A C 1
ATOM 1009 O O . VAL A 1 131 ? 7.93 18.016 9.883 1 92.5 131 VAL A O 1
ATOM 1012 N N . ALA A 1 132 ? 5.758 17.922 9.359 1 93.88 132 ALA A N 1
ATOM 1013 C CA . ALA A 1 132 ? 5.387 16.906 10.344 1 93.88 132 ALA A CA 1
ATOM 1014 C C . ALA A 1 132 ? 4.777 15.688 9.664 1 93.88 132 ALA A C 1
ATOM 1016 O O . ALA A 1 132 ? 3.988 15.82 8.727 1 93.88 132 ALA A O 1
ATOM 1017 N N . GLY A 1 133 ? 5.172 14.531 10.172 1 95.69 133 GLY A N 1
ATOM 1018 C CA . GLY A 1 133 ? 4.672 13.297 9.578 1 95.69 133 GLY A CA 1
ATOM 1019 C C . GLY A 1 133 ? 3.805 12.492 10.523 1 95.69 133 GLY A C 1
ATOM 1020 O O . GLY A 1 133 ? 4.082 12.414 11.719 1 95.69 133 GLY A O 1
ATOM 1021 N N . PHE A 1 134 ? 2.758 11.844 9.93 1 97.19 134 PHE A N 1
ATOM 1022 C CA . PHE A 1 134 ? 1.842 10.992 10.688 1 97.19 134 PHE A CA 1
ATOM 1023 C C . PHE A 1 134 ? 1.492 9.734 9.906 1 97.19 134 PHE A C 1
ATOM 1025 O O . PHE A 1 134 ? 1.279 9.797 8.688 1 97.19 134 PHE A O 1
ATOM 1032 N N . ASP A 1 135 ? 1.45 8.609 10.594 1 97.94 135 ASP A N 1
ATOM 1033 C CA . ASP A 1 135 ? 0.901 7.375 10.039 1 97.94 135 ASP A CA 1
ATOM 1034 C C . ASP A 1 135 ? -0.431 7.02 10.695 1 97.94 135 ASP A C 1
ATOM 1036 O O . ASP A 1 135 ? -0.584 7.156 11.914 1 97.94 135 ASP A O 1
ATOM 1040 N N . VAL A 1 136 ? -1.334 6.566 9.852 1 98.44 136 VAL A N 1
ATOM 1041 C CA . VAL A 1 136 ? -2.658 6.203 10.344 1 98.44 136 VAL A CA 1
ATOM 1042 C C . VAL A 1 136 ? -3.002 4.781 9.906 1 98.44 136 VAL A C 1
ATOM 1044 O O . VAL A 1 136 ? -2.809 4.422 8.742 1 98.44 136 VAL A O 1
ATOM 1047 N N . GLU A 1 137 ? -3.48 4.008 10.828 1 98.62 137 GLU A N 1
ATOM 1048 C CA . GLU A 1 137 ? -3.955 2.658 10.539 1 98.62 137 GLU A CA 1
ATOM 1049 C C . GLU A 1 137 ? -5.328 2.41 11.156 1 98.62 137 GLU A C 1
ATOM 1051 O O . GLU A 1 137 ? -5.621 2.908 12.242 1 98.62 137 GLU A O 1
ATOM 1056 N N . GLY A 1 138 ? -6.07 1.6 10.484 1 98.56 138 GLY A N 1
ATOM 1057 C CA . GLY A 1 138 ? -7.363 1.184 11 1 98.56 138 GLY A CA 1
ATOM 1058 C C . GLY A 1 138 ? -8.047 0.139 10.141 1 98.56 138 GLY A C 1
ATOM 1059 O O . GLY A 1 138 ? -7.504 -0.274 9.109 1 98.56 138 GLY A O 1
ATOM 1060 N N . THR A 1 139 ? -9.164 -0.338 10.664 1 98.75 139 THR A N 1
ATOM 1061 C CA . THR A 1 139 ? -10 -1.298 9.953 1 98.75 139 THR A CA 1
ATOM 1062 C C . THR A 1 139 ? -11.469 -0.9 10.047 1 98.75 139 THR A C 1
ATOM 1064 O O . THR A 1 139 ? -11.945 -0.488 11.109 1 98.75 139 THR A O 1
ATOM 1067 N N . VAL A 1 140 ? -12.125 -0.974 8.953 1 98.69 140 VAL A N 1
ATOM 1068 C CA . VAL A 1 140 ? -13.562 -0.754 8.969 1 98.69 140 VAL A CA 1
ATOM 1069 C C . VAL A 1 140 ? -14.273 -1.949 8.336 1 98.69 140 VAL A C 1
ATOM 1071 O O . VAL A 1 140 ? -13.703 -2.645 7.492 1 98.69 140 VAL A O 1
ATOM 1074 N N . ASN A 1 141 ? -15.461 -2.221 8.797 1 98.69 141 ASN A N 1
ATOM 1075 C CA . ASN A 1 141 ? -16.359 -3.199 8.18 1 98.69 141 ASN A CA 1
ATOM 1076 C C . ASN A 1 141 ? -17.203 -2.568 7.078 1 98.69 141 ASN A C 1
ATOM 1078 O O . ASN A 1 141 ? -18.109 -1.792 7.359 1 98.69 141 ASN A O 1
ATOM 1082 N N . ARG A 1 142 ? -16.969 -2.91 5.844 1 98.5 142 ARG A N 1
ATOM 1083 C CA . ARG A 1 142 ? -17.625 -2.26 4.707 1 98.5 142 ARG A CA 1
ATOM 1084 C C . ARG A 1 142 ? -19.125 -2.506 4.723 1 98.5 142 ARG A C 1
ATOM 1086 O O . ARG A 1 142 ? -19.891 -1.676 4.242 1 98.5 142 ARG A O 1
ATOM 1093 N N . GLU A 1 143 ? -19.562 -3.564 5.324 1 98.19 143 GLU A N 1
ATOM 1094 C CA . GLU A 1 143 ? -20.984 -3.871 5.355 1 98.19 143 GLU A CA 1
ATOM 1095 C C . GLU A 1 143 ? -21.734 -2.914 6.273 1 98.19 143 GLU A C 1
ATOM 1097 O O . GLU A 1 143 ? -22.938 -2.695 6.105 1 98.19 143 GLU A O 1
ATOM 1102 N N . ASP A 1 144 ? -21.078 -2.416 7.238 1 98.62 144 ASP A N 1
ATOM 1103 C CA . ASP A 1 144 ? -21.688 -1.434 8.133 1 98.62 144 ASP A CA 1
ATOM 1104 C C . ASP A 1 144 ? -22.078 -0.168 7.371 1 98.62 144 ASP A C 1
ATOM 1106 O O . ASP A 1 144 ? -22.828 0.661 7.883 1 98.62 144 ASP A O 1
ATOM 1110 N N . TYR A 1 145 ? -21.594 0.013 6.184 1 98.62 145 TYR A N 1
ATOM 1111 C CA . TYR A 1 145 ? -21.859 1.202 5.383 1 98.62 145 TYR A CA 1
ATOM 1112 C C . TYR A 1 145 ? -22.719 0.859 4.168 1 98.62 145 TYR A C 1
ATOM 1114 O O . TYR A 1 145 ? -22.844 1.665 3.24 1 98.62 145 TYR A O 1
ATOM 1122 N N . GLY A 1 146 ? -23.156 -0.282 4.125 1 97.88 146 GLY A N 1
ATOM 1123 C CA . GLY A 1 146 ? -24.047 -0.697 3.062 1 97.88 146 GLY A CA 1
ATOM 1124 C C . GLY A 1 146 ? -23.328 -1.2 1.827 1 97.88 146 GLY A C 1
ATOM 1125 O O . GLY A 1 146 ? -23.938 -1.357 0.766 1 97.88 146 GLY A O 1
ATOM 1126 N N . LEU A 1 147 ? -22.078 -1.397 1.91 1 98.31 147 LEU A N 1
ATOM 1127 C CA . LEU A 1 147 ? -21.328 -2.01 0.821 1 98.31 147 LEU A CA 1
ATOM 1128 C C . LEU A 1 147 ? -21.375 -3.531 0.922 1 98.31 147 LEU A C 1
ATOM 1130 O O . LEU A 1 147 ? -20.422 -4.148 1.422 1 98.31 147 LEU A O 1
ATOM 1134 N N . THR A 1 148 ? -22.391 -4.105 0.339 1 97.06 148 THR A N 1
ATOM 1135 C CA . THR A 1 148 ? -22.688 -5.488 0.686 1 97.06 148 THR A CA 1
ATOM 1136 C C . THR A 1 148 ? -22.578 -6.391 -0.542 1 97.06 148 THR A C 1
ATOM 1138 O O . THR A 1 148 ? -22.766 -7.602 -0.446 1 97.06 148 THR A O 1
ATOM 1141 N N . TRP A 1 149 ? -22.344 -5.793 -1.752 1 96.69 149 TRP A N 1
ATOM 1142 C CA . TRP A 1 149 ? -22.172 -6.645 -2.926 1 96.69 149 TRP A CA 1
ATOM 1143 C C . TRP A 1 149 ? -21.125 -7.73 -2.66 1 96.69 149 TRP A C 1
ATOM 1145 O O . TRP A 1 149 ? -20 -7.434 -2.254 1 96.69 149 TRP A O 1
ATOM 1155 N N . ASN A 1 150 ? -21.578 -9.008 -2.801 1 95.25 150 ASN A N 1
ATOM 1156 C CA . ASN A 1 150 ? -20.688 -10.133 -2.514 1 95.25 150 ASN A CA 1
ATOM 1157 C C . ASN A 1 150 ? -21.219 -11.43 -3.119 1 95.25 150 ASN A C 1
ATOM 1159 O O . ASN A 1 150 ? -22.312 -11.453 -3.697 1 95.25 150 ASN A O 1
ATOM 1163 N N . ALA A 1 151 ? -20.453 -12.406 -3.162 1 90.31 151 ALA A N 1
ATOM 1164 C CA . ALA A 1 151 ? -20.859 -13.75 -3.555 1 90.31 151 ALA A CA 1
ATOM 1165 C C . ALA A 1 151 ? -20.234 -14.797 -2.635 1 90.31 151 ALA A C 1
ATOM 1167 O O . ALA A 1 151 ? -19.078 -14.672 -2.232 1 90.31 151 ALA A O 1
ATOM 1168 N N . PRO A 1 152 ? -21.062 -15.781 -2.262 1 87.69 152 PRO A N 1
ATOM 1169 C CA . PRO A 1 152 ? -20.484 -16.891 -1.51 1 87.69 152 PRO A CA 1
ATOM 1170 C C . PRO A 1 152 ? -19.562 -17.766 -2.363 1 87.69 152 PRO A C 1
ATOM 1172 O O . PRO A 1 152 ? -19.766 -17.875 -3.576 1 87.69 152 PRO A O 1
A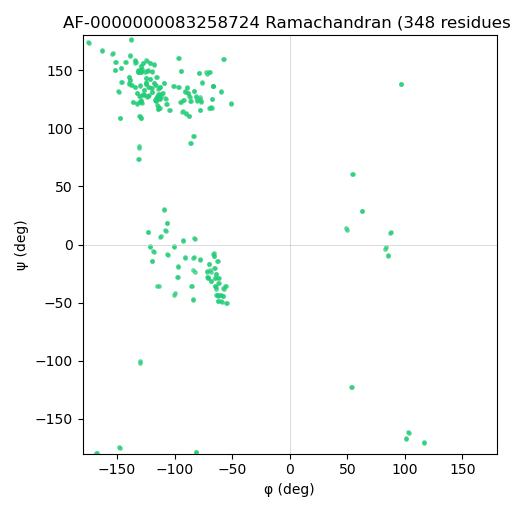TOM 1175 N N . LEU A 1 153 ? -18.594 -18.281 -1.65 1 88.81 153 LEU A N 1
ATOM 1176 C CA . LEU A 1 153 ? -17.719 -19.219 -2.336 1 88.81 153 LEU A CA 1
ATOM 1177 C C . LEU A 1 153 ? -18.203 -20.656 -2.107 1 88.81 153 LEU A C 1
ATOM 1179 O O . LEU A 1 153 ? -18.719 -20.984 -1.04 1 88.81 153 LEU A O 1
ATOM 1183 N N . GLU A 1 154 ? -17.984 -21.516 -3.027 1 83.69 154 GLU A N 1
ATOM 1184 C CA . GLU A 1 154 ? -18.328 -22.922 -2.891 1 83.69 154 GLU A CA 1
ATOM 1185 C C . GLU A 1 154 ? -17.531 -23.594 -1.77 1 83.69 154 GLU A C 1
ATOM 1187 O O . GLU A 1 154 ? -18.062 -24.453 -1.056 1 83.69 154 GLU A O 1
ATOM 1192 N N . THR A 1 155 ? -16.297 -23.234 -1.596 1 77.81 155 THR A N 1
ATOM 1193 C CA . THR A 1 155 ? -15.391 -23.828 -0.623 1 77.81 155 THR A CA 1
ATOM 1194 C C . THR A 1 155 ? -15.578 -23.203 0.755 1 77.81 155 THR A C 1
ATOM 1196 O O . THR A 1 155 ? -14.875 -23.547 1.703 1 77.81 155 THR A O 1
ATOM 1199 N N . GLY A 1 156 ? -16.562 -22.328 0.906 1 82.19 156 GLY A N 1
ATOM 1200 C CA . GLY A 1 156 ? -16.766 -21.625 2.166 1 82.19 156 GLY A CA 1
ATOM 1201 C C . GLY A 1 156 ? -16.141 -20.25 2.188 1 82.19 156 GLY A C 1
ATOM 1202 O O . GLY A 1 156 ? -15.07 -20.031 1.629 1 82.19 156 GLY A O 1
ATOM 1203 N N . GLY A 1 157 ? -16.891 -19.344 2.742 1 87.69 157 GLY A N 1
ATOM 1204 C CA . GLY A 1 157 ? -16.438 -17.953 2.787 1 87.69 157 GLY A CA 1
ATOM 1205 C C . GLY A 1 157 ? -17.109 -17.078 1.757 1 87.69 157 GLY A C 1
ATOM 1206 O O . GLY A 1 157 ? -18.25 -17.328 1.352 1 87.69 157 GLY A O 1
ATOM 1207 N N . VAL A 1 158 ? -16.453 -15.969 1.525 1 91.56 158 VAL A N 1
ATOM 1208 C CA . VAL A 1 158 ? -17.062 -14.977 0.643 1 91.56 158 VAL A CA 1
ATOM 1209 C C . VAL A 1 158 ? -16.016 -14.469 -0.355 1 91.56 158 VAL A C 1
ATOM 1211 O O . VAL A 1 158 ? -14.812 -14.578 -0.121 1 91.56 158 VAL A O 1
ATOM 1214 N N . LEU A 1 159 ? -16.453 -13.969 -1.471 1 93.56 159 LEU A N 1
ATOM 1215 C CA . LEU A 1 159 ? -15.617 -13.453 -2.551 1 93.56 159 LEU A CA 1
ATOM 1216 C C . LEU A 1 159 ? -14.797 -12.258 -2.078 1 93.56 159 LEU A C 1
ATOM 1218 O O . LEU A 1 159 ? -13.586 -12.195 -2.314 1 93.56 159 LEU A O 1
ATOM 1222 N N . ILE A 1 160 ? -15.453 -11.297 -1.42 1 95.69 160 ILE A N 1
ATOM 1223 C CA . ILE A 1 160 ? -14.797 -10.102 -0.906 1 95.69 160 ILE A CA 1
ATOM 1224 C C . ILE A 1 160 ? -14.914 -10.062 0.616 1 95.69 160 ILE A C 1
ATOM 1226 O O . ILE A 1 160 ? -16.016 -10.141 1.162 1 95.69 160 ILE A O 1
ATOM 1230 N N . GLY A 1 161 ? -13.836 -9.969 1.309 1 96.31 161 GLY A N 1
ATOM 1231 C CA . GLY A 1 161 ? -13.859 -9.844 2.758 1 96.31 161 GLY A CA 1
ATOM 1232 C C . GLY A 1 161 ? -14.656 -8.648 3.24 1 96.31 161 GLY A C 1
ATOM 1233 O O . GLY A 1 161 ? -14.805 -7.66 2.516 1 96.31 161 GLY A O 1
ATOM 1234 N N . LYS A 1 162 ? -15.078 -8.688 4.535 1 97.19 162 LYS A N 1
ATOM 1235 C CA . LYS A 1 162 ? -15.852 -7.586 5.102 1 97.19 162 LYS A CA 1
ATOM 1236 C C . LYS A 1 162 ? -14.93 -6.492 5.637 1 97.19 162 LYS A C 1
ATOM 1238 O O . LYS A 1 162 ? -15.266 -5.309 5.586 1 97.19 162 LYS A O 1
ATOM 1243 N N . GLU A 1 163 ? -13.812 -6.945 6.18 1 98.06 163 GLU A N 1
ATOM 1244 C CA . GLU A 1 163 ? -12.883 -6.016 6.809 1 98.06 163 GLU A CA 1
ATOM 1245 C C . GLU A 1 163 ? -12 -5.324 5.77 1 98.06 163 GLU A C 1
ATOM 1247 O O . GLU A 1 163 ? -11.352 -5.984 4.957 1 98.06 163 GLU A O 1
ATOM 1252 N N . VAL A 1 164 ? -12.016 -3.996 5.754 1 98.69 164 VAL A N 1
ATOM 1253 C CA . VAL A 1 164 ? -11.125 -3.182 4.93 1 98.69 164 VAL A CA 1
ATOM 1254 C 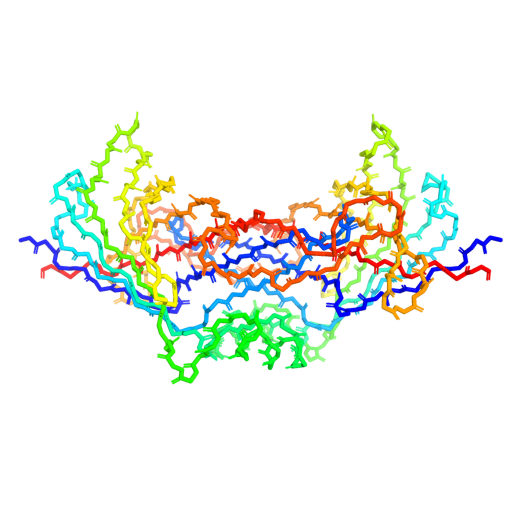C . VAL A 1 164 ? -10.023 -2.578 5.801 1 98.69 164 VAL A C 1
ATOM 1256 O O . VAL A 1 164 ? -10.305 -1.804 6.719 1 98.69 164 VAL A O 1
ATOM 1259 N N . LYS A 1 165 ? -8.844 -2.961 5.539 1 98.5 165 LYS A N 1
ATOM 1260 C CA . LYS A 1 165 ? -7.699 -2.381 6.234 1 98.5 165 LYS A CA 1
ATOM 1261 C C . LYS A 1 165 ? -7.27 -1.069 5.586 1 98.5 165 LYS A C 1
ATOM 1263 O O . LYS A 1 165 ? -7.137 -0.989 4.363 1 98.5 165 LYS A O 1
ATOM 1268 N N . LEU A 1 166 ? -7.07 -0.08 6.418 1 98.69 166 LEU A N 1
ATOM 1269 C CA . LEU A 1 166 ? -6.68 1.25 5.965 1 98.69 166 LEU A CA 1
ATOM 1270 C C . LEU A 1 166 ? -5.273 1.596 6.445 1 98.69 166 LEU A C 1
ATOM 1272 O O . LEU A 1 166 ? -4.93 1.341 7.602 1 98.69 166 LEU A O 1
ATOM 1276 N N . GLN A 1 167 ? -4.504 2.1 5.57 1 97.94 167 GLN A N 1
ATOM 1277 C CA . GLN A 1 167 ? -3.189 2.656 5.871 1 97.94 167 GLN A CA 1
ATOM 1278 C C . GLN A 1 167 ? -3.002 4.02 5.207 1 97.94 167 GLN A C 1
ATOM 1280 O O . GLN A 1 167 ? -3.055 4.129 3.98 1 97.94 167 GLN A O 1
ATOM 1285 N N . ALA A 1 168 ? -2.76 4.969 6 1 98.19 168 ALA A N 1
ATOM 1286 C CA . ALA A 1 168 ? -2.516 6.309 5.477 1 98.19 168 ALA A CA 1
ATOM 1287 C C . ALA A 1 168 ? -1.231 6.898 6.051 1 98.19 168 ALA A C 1
ATOM 1289 O O . ALA A 1 168 ? -0.838 6.566 7.172 1 98.19 168 ALA A O 1
ATOM 1290 N N . ALA A 1 169 ? -0.616 7.676 5.301 1 97.88 169 ALA A N 1
ATOM 1291 C CA . ALA A 1 169 ? 0.55 8.469 5.688 1 97.88 169 ALA A CA 1
ATOM 1292 C C . ALA A 1 169 ? 0.38 9.93 5.285 1 97.88 169 ALA A C 1
ATOM 1294 O O . ALA A 1 169 ? 0.074 10.227 4.125 1 97.88 169 ALA A O 1
ATOM 1295 N N . PHE A 1 170 ? 0.574 10.766 6.258 1 97.31 170 PHE A N 1
ATOM 1296 C CA . PHE A 1 170 ? 0.37 12.18 5.98 1 97.31 170 PHE A CA 1
ATOM 1297 C C . PHE A 1 170 ? 1.613 12.992 6.336 1 97.31 170 PHE A C 1
ATOM 1299 O O . PHE A 1 170 ? 2.252 12.734 7.359 1 97.31 170 PHE A O 1
ATOM 1306 N N . GLU A 1 171 ? 1.889 13.906 5.492 1 95.88 171 GLU A N 1
ATOM 1307 C CA . GLU A 1 171 ? 2.865 14.953 5.77 1 95.88 171 GLU A CA 1
ATOM 1308 C C . GLU A 1 171 ? 2.221 16.344 5.723 1 95.88 171 GLU A C 1
ATOM 1310 O O . GLU A 1 171 ? 1.477 16.641 4.789 1 95.88 171 GLU A O 1
ATOM 1315 N N . PHE A 1 172 ? 2.488 17.109 6.746 1 95.94 172 PHE A N 1
ATOM 1316 C CA . PHE A 1 172 ? 1.977 18.469 6.816 1 95.94 172 PHE A CA 1
ATOM 1317 C C . PHE A 1 172 ? 3.121 19.469 6.812 1 95.94 172 PHE A C 1
ATOM 1319 O O . PHE A 1 172 ? 4.145 19.266 7.465 1 95.94 172 PHE A O 1
ATOM 1326 N N . VAL A 1 173 ? 2.936 20.516 6.047 1 94.69 173 VAL A N 1
ATOM 1327 C CA . VAL A 1 173 ? 3.824 21.672 6.137 1 94.69 173 VAL A CA 1
ATOM 1328 C C . VAL A 1 173 ? 3.4 22.562 7.305 1 94.69 173 VAL A C 1
ATOM 1330 O O . VAL A 1 173 ? 2.229 22.938 7.422 1 94.69 173 VAL A O 1
ATOM 1333 N N . ILE A 1 174 ? 4.391 22.844 8.148 1 91.88 174 ILE A N 1
ATOM 1334 C CA . ILE A 1 174 ? 4.129 23.719 9.297 1 91.88 174 ILE A CA 1
ATOM 1335 C C . ILE A 1 174 ? 4.379 25.172 8.914 1 91.88 174 ILE A C 1
ATOM 1337 O O . ILE A 1 174 ? 5.477 25.531 8.477 1 91.88 174 ILE A O 1
ATOM 1341 N N . GLU A 1 175 ? 3.271 25.891 8.914 1 86.5 175 GLU A N 1
ATOM 1342 C CA . GLU A 1 175 ? 3.385 27.312 8.594 1 86.5 175 GLU A CA 1
ATOM 1343 C C . GLU A 1 175 ? 3.533 28.156 9.852 1 86.5 175 GLU A C 1
ATOM 1345 O O . GLU A 1 175 ? 2.855 27.906 10.852 1 86.5 175 GLU A O 1
ATOM 1350 N N . GLU A 1 176 ? 4.625 28.844 10.141 1 70.81 176 GLU A N 1
ATOM 1351 C CA . GLU A 1 176 ? 4.855 29.734 11.273 1 70.81 176 GLU A CA 1
ATOM 1352 C C . GLU A 1 176 ? 3.768 30.797 11.367 1 70.81 176 GLU A C 1
ATOM 1354 O O . GLU A 1 176 ? 3.18 31.188 10.352 1 70.81 176 GLU A O 1
ATOM 1359 N N . MET B 1 1 ? 2.289 -32.281 -13.055 1 56.75 1 MET B N 1
ATOM 1360 C CA . MET B 1 1 ? 2.586 -31.125 -12.188 1 56.75 1 MET B CA 1
ATOM 1361 C C . MET B 1 1 ? 1.7 -29.938 -12.531 1 56.75 1 MET B C 1
ATOM 1363 O O . MET B 1 1 ? 1.476 -29.641 -13.711 1 56.75 1 MET B O 1
ATOM 1367 N N . ALA B 1 2 ? 0.82 -29.391 -11.484 1 68.75 2 ALA B N 1
ATOM 1368 C CA . ALA B 1 2 ? -0.106 -28.359 -11.961 1 68.75 2 ALA B CA 1
ATOM 1369 C C . ALA B 1 2 ? 0.639 -27.094 -12.367 1 68.75 2 ALA B C 1
ATOM 1371 O O . ALA B 1 2 ? 1.554 -26.656 -11.672 1 68.75 2 ALA B O 1
ATOM 1372 N N . ASN B 1 3 ? 0.546 -26.766 -13.539 1 87.31 3 ASN B N 1
ATOM 1373 C CA . ASN B 1 3 ? 1.037 -25.469 -14.023 1 87.31 3 ASN B CA 1
ATOM 1374 C C . ASN B 1 3 ? 0.226 -24.312 -13.453 1 87.31 3 ASN B C 1
ATOM 1376 O O . ASN B 1 3 ? -0.957 -24.469 -13.148 1 87.31 3 ASN B O 1
ATOM 1380 N N . VAL B 1 4 ? 1.022 -23.297 -13.055 1 93.75 4 VAL B N 1
ATOM 1381 C CA . VAL B 1 4 ? 0.297 -22.125 -12.547 1 93.75 4 VAL B CA 1
ATOM 1382 C C . VAL B 1 4 ? 0.617 -20.906 -13.406 1 93.75 4 VAL B C 1
ATOM 1384 O O . VAL B 1 4 ? 1.712 -20.797 -13.961 1 93.75 4 VAL B O 1
ATOM 1387 N N . THR B 1 5 ? -0.338 -20.047 -13.5 1 95.62 5 THR B N 1
ATOM 1388 C CA . THR B 1 5 ? -0.178 -18.781 -14.211 1 95.62 5 THR B CA 1
ATOM 1389 C C . THR B 1 5 ? -0.527 -17.594 -13.297 1 95.62 5 THR B C 1
ATOM 1391 O O . THR B 1 5 ? -1.504 -17.656 -12.547 1 95.62 5 THR B O 1
ATOM 1394 N N . LEU B 1 6 ? 0.28 -16.594 -13.398 1 96.56 6 LEU B N 1
ATOM 1395 C CA . LEU B 1 6 ? 0.034 -15.406 -12.586 1 96.56 6 LEU B CA 1
ATOM 1396 C C . LEU B 1 6 ? -1.247 -14.703 -13.023 1 96.56 6 LEU B C 1
ATOM 1398 O O . LEU B 1 6 ? -1.459 -14.477 -14.219 1 96.56 6 LEU B O 1
ATOM 1402 N N . ASP B 1 7 ? -2.127 -14.484 -12.133 1 95.44 7 ASP B N 1
ATOM 1403 C CA . ASP B 1 7 ? -3.25 -13.578 -12.328 1 95.44 7 ASP B CA 1
ATOM 1404 C C . ASP B 1 7 ? -2.842 -12.133 -12.039 1 95.44 7 ASP B C 1
ATOM 1406 O O . ASP B 1 7 ? -2.865 -11.695 -10.883 1 95.44 7 ASP B O 1
ATOM 1410 N N . LYS B 1 8 ? -2.461 -11.398 -12.969 1 95.19 8 LYS B N 1
ATOM 1411 C CA . LYS B 1 8 ? -1.878 -10.07 -12.797 1 95.19 8 LYS B CA 1
ATOM 1412 C C . LYS B 1 8 ? -2.891 -9.094 -12.203 1 95.19 8 LYS B C 1
ATOM 1414 O O . LYS B 1 8 ? -2.52 -8.18 -11.477 1 95.19 8 LYS B O 1
ATOM 1419 N N . VAL B 1 9 ? -4.113 -9.344 -12.484 1 91.56 9 VAL B N 1
ATOM 1420 C CA . VAL B 1 9 ? -5.172 -8.453 -12.016 1 91.56 9 VAL B CA 1
ATOM 1421 C C . VAL B 1 9 ? -5.23 -8.484 -10.484 1 91.56 9 VAL B C 1
ATOM 1423 O O . VAL B 1 9 ? -5.492 -7.457 -9.852 1 91.56 9 VAL B O 1
ATOM 1426 N N . HIS B 1 10 ? -4.984 -9.617 -9.906 1 94.38 10 HIS B N 1
ATOM 1427 C CA . HIS B 1 10 ? -5.098 -9.789 -8.469 1 94.38 10 HIS B CA 1
ATOM 1428 C C . HIS B 1 10 ? -3.725 -9.953 -7.824 1 94.38 10 HIS B C 1
ATOM 1430 O O . HIS B 1 10 ? -3.572 -10.695 -6.852 1 94.38 10 HIS B O 1
ATOM 1436 N N . SER B 1 11 ? -2.809 -9.344 -8.422 1 96.81 11 SER B N 1
ATOM 1437 C CA . SER B 1 11 ? -1.447 -9.344 -7.898 1 96.81 11 SER B CA 1
ATOM 1438 C C . SER B 1 11 ? -0.884 -7.93 -7.812 1 96.81 11 SER B C 1
ATOM 1440 O O . SER B 1 11 ? -1.323 -7.035 -8.539 1 96.81 11 SER B O 1
ATOM 1442 N N . SER B 1 12 ? 0.068 -7.73 -6.898 1 97.69 12 SER B N 1
ATOM 1443 C CA . SER B 1 12 ? 0.647 -6.406 -6.711 1 97.69 12 SER B CA 1
ATOM 1444 C C . SER B 1 12 ? 2.078 -6.492 -6.191 1 97.69 12 SER B C 1
ATOM 1446 O O . SER B 1 12 ? 2.436 -7.457 -5.508 1 97.69 12 SER B O 1
ATOM 1448 N N . VAL B 1 13 ? 2.875 -5.527 -6.527 1 98.25 13 VAL B N 1
ATOM 1449 C CA . VAL B 1 13 ? 4.219 -5.293 -6.012 1 98.25 13 VAL B CA 1
ATOM 1450 C C . VAL B 1 13 ? 4.348 -3.846 -5.547 1 98.25 13 VAL B C 1
ATOM 1452 O O . VAL B 1 13 ? 4.422 -2.926 -6.363 1 98.25 13 VAL B O 1
ATOM 1455 N N . ALA B 1 14 ? 4.422 -3.662 -4.258 1 98.06 14 ALA B N 1
ATOM 1456 C CA . ALA B 1 14 ? 4.465 -2.324 -3.676 1 98.06 14 ALA B CA 1
ATOM 1457 C C . ALA B 1 14 ? 5.727 -2.125 -2.844 1 98.06 14 ALA B C 1
ATOM 1459 O O . ALA B 1 14 ? 6.359 -3.096 -2.422 1 98.06 14 ALA B O 1
ATOM 1460 N N . PHE B 1 15 ? 6.109 -0.846 -2.697 1 98.5 15 PHE B N 1
ATOM 1461 C CA . PHE B 1 15 ? 7.27 -0.504 -1.879 1 98.5 15 PHE B CA 1
ATOM 1462 C C . PHE B 1 15 ? 6.992 0.743 -1.047 1 98.5 15 PHE B C 1
ATOM 1464 O O . PHE B 1 15 ? 6.039 1.477 -1.313 1 98.5 15 PHE B O 1
ATOM 1471 N N . GLN B 1 16 ? 7.789 0.871 -0.1 1 97.5 16 GLN B N 1
ATOM 1472 C CA . GLN B 1 16 ? 7.762 2.031 0.785 1 97.5 16 GLN B CA 1
ATOM 1473 C C . GLN B 1 16 ? 9.164 2.402 1.252 1 97.5 16 GLN B C 1
ATOM 1475 O O . GLN B 1 16 ? 9.977 1.525 1.557 1 97.5 16 GLN B O 1
ATOM 1480 N N . VAL B 1 17 ? 9.414 3.688 1.307 1 97.56 17 VAL B N 1
ATOM 1481 C CA . VAL B 1 17 ? 10.703 4.172 1.778 1 97.56 17 VAL B CA 1
ATOM 1482 C C . VAL B 1 17 ? 10.5 5.391 2.68 1 97.56 17 VAL B C 1
ATOM 1484 O O . VAL B 1 17 ? 9.656 6.242 2.4 1 97.56 17 VAL B O 1
ATOM 1487 N N . LYS B 1 18 ? 11.312 5.434 3.711 1 94.88 18 LYS B N 1
ATOM 1488 C CA . LYS B 1 18 ? 11.211 6.582 4.609 1 94.88 18 LYS B CA 1
ATOM 1489 C C . LYS B 1 18 ? 11.641 7.867 3.908 1 94.88 18 LYS B C 1
ATOM 1491 O O . LYS B 1 18 ? 12.625 7.875 3.164 1 94.88 18 LYS B O 1
ATOM 1496 N N . HIS B 1 19 ? 10.867 8.93 4.125 1 94.75 19 HIS B N 1
ATOM 1497 C CA . HIS B 1 19 ? 11.148 10.258 3.586 1 94.75 19 HIS B CA 1
ATOM 1498 C C . HIS B 1 19 ? 11.406 11.258 4.703 1 94.75 19 HIS B C 1
ATOM 1500 O O . HIS B 1 19 ? 10.57 11.445 5.586 1 94.75 19 HIS B O 1
ATOM 1506 N N . MET B 1 20 ? 12.523 11.938 4.754 1 91 20 MET B N 1
ATOM 1507 C CA . MET B 1 20 ? 12.984 12.922 5.73 1 91 20 MET B CA 1
ATOM 1508 C C . MET B 1 20 ? 12.82 12.391 7.152 1 91 20 MET B C 1
ATOM 1510 O O . MET B 1 20 ? 12.633 13.172 8.094 1 91 20 MET B O 1
ATOM 1514 N N . MET B 1 21 ? 12.57 11.195 7.215 1 87.94 21 MET B N 1
ATOM 1515 C CA . MET B 1 21 ? 12.5 10.469 8.477 1 87.94 21 MET B CA 1
ATOM 1516 C C . MET B 1 21 ? 11.125 10.625 9.125 1 87.94 21 MET B C 1
ATOM 1518 O O . MET B 1 21 ? 10.828 9.969 10.125 1 87.94 21 MET B O 1
ATOM 1522 N N . VAL B 1 22 ? 10.305 11.344 8.547 1 91.44 22 VAL B N 1
ATOM 1523 C CA . VAL B 1 22 ? 9.055 11.633 9.25 1 91.44 22 VAL B CA 1
ATOM 1524 C C . VAL B 1 22 ? 7.875 11.109 8.43 1 91.44 22 VAL B C 1
ATOM 1526 O O . VAL B 1 22 ? 6.75 11.031 8.93 1 91.44 22 VAL B O 1
ATOM 1529 N N . SER B 1 23 ? 8.117 10.805 7.238 1 93.31 23 SER B N 1
ATOM 1530 C CA . SER B 1 23 ? 7.043 10.305 6.391 1 93.31 23 SER B CA 1
ATOM 1531 C C . SER B 1 23 ? 7.523 9.141 5.527 1 93.31 23 SER B C 1
ATOM 1533 O O . SER B 1 23 ? 8.648 8.664 5.684 1 93.31 23 SER B O 1
ATOM 1535 N N . LYS B 1 24 ? 6.582 8.602 4.805 1 93.06 24 LYS B N 1
ATOM 1536 C CA . LYS B 1 24 ? 6.875 7.488 3.908 1 93.06 24 LYS B CA 1
ATOM 1537 C C . LYS B 1 24 ? 6.418 7.789 2.484 1 93.06 24 LYS B C 1
ATOM 1539 O O . LYS B 1 24 ? 5.289 8.242 2.275 1 93.06 24 LYS B O 1
ATOM 1544 N N . ALA B 1 25 ? 7.332 7.594 1.624 1 93.69 25 ALA B N 1
ATOM 1545 C CA . ALA B 1 25 ? 6.949 7.559 0.214 1 93.69 25 ALA B CA 1
ATOM 1546 C C . ALA B 1 25 ? 6.551 6.148 -0.211 1 93.69 25 ALA B C 1
ATOM 1548 O O . ALA B 1 25 ? 7.254 5.184 0.088 1 93.69 25 ALA B O 1
ATOM 1549 N N . LYS B 1 26 ? 5.426 6.082 -0.845 1 95.44 26 LYS B N 1
ATOM 1550 C CA . LYS B 1 26 ? 4.914 4.785 -1.279 1 95.44 26 LYS B CA 1
ATOM 1551 C C . LYS B 1 26 ? 4.797 4.723 -2.799 1 95.44 26 LYS B C 1
ATOM 1553 O O . LYS B 1 26 ? 4.625 5.75 -3.457 1 95.44 26 LYS B O 1
ATOM 1558 N N . GLY B 1 27 ? 4.852 3.492 -3.277 1 96.88 27 GLY B N 1
ATOM 1559 C CA . GLY B 1 27 ? 4.672 3.26 -4.699 1 96.88 27 GLY B CA 1
ATOM 1560 C C . GLY B 1 27 ? 4.473 1.796 -5.047 1 96.88 27 GLY B C 1
ATOM 1561 O O . GLY B 1 27 ? 4.355 0.953 -4.156 1 96.88 27 GLY B O 1
ATOM 1562 N N . GLU B 1 28 ? 4.324 1.582 -6.305 1 97.88 28 GLU B N 1
ATOM 1563 C CA . GLU B 1 28 ? 4.18 0.222 -6.816 1 97.88 28 GLU B CA 1
ATOM 1564 C C . GLU B 1 28 ? 4.715 0.109 -8.242 1 97.88 28 GLU B C 1
ATOM 1566 O O . GLU B 1 28 ? 4.914 1.121 -8.914 1 97.88 28 GLU B O 1
ATOM 1571 N N . PHE B 1 29 ? 5.047 -1.086 -8.578 1 98.56 29 PHE B N 1
ATOM 1572 C CA . PHE B 1 29 ? 5.254 -1.412 -9.984 1 98.56 29 PHE B CA 1
ATOM 1573 C C . PHE B 1 29 ? 3.996 -2.025 -10.594 1 98.56 29 PHE B C 1
ATOM 1575 O O . PHE B 1 29 ? 3.424 -2.961 -10.031 1 98.56 29 PHE B O 1
ATOM 1582 N N . GLN B 1 30 ? 3.633 -1.579 -11.797 1 97.75 30 GLN B N 1
ATOM 1583 C CA . GLN B 1 30 ? 2.322 -1.935 -12.328 1 97.75 30 GLN B CA 1
ATOM 1584 C C . GLN B 1 30 ? 2.441 -2.984 -13.43 1 97.75 30 GLN B C 1
ATOM 1586 O O . GLN B 1 30 ? 1.432 -3.502 -13.914 1 97.75 30 GLN B O 1
ATOM 1591 N N . ASP B 1 31 ? 3.662 -3.229 -13.82 1 98.31 31 ASP B N 1
ATOM 1592 C CA . ASP B 1 31 ? 3.91 -4.238 -14.844 1 98.31 31 ASP B CA 1
ATOM 1593 C C . ASP B 1 31 ? 5.004 -5.211 -14.406 1 98.31 31 ASP B C 1
ATOM 1595 O O . ASP B 1 31 ? 6.168 -4.824 -14.281 1 98.31 31 ASP B O 1
ATOM 1599 N N . PHE B 1 32 ? 4.613 -6.441 -14.148 1 98.69 32 PHE B N 1
ATOM 1600 C CA . PHE B 1 32 ? 5.523 -7.488 -13.695 1 98.69 32 PHE B CA 1
ATOM 1601 C C . PHE B 1 32 ? 4.996 -8.867 -14.078 1 98.69 32 PHE B C 1
ATOM 1603 O O . PHE B 1 32 ? 3.836 -9.008 -14.477 1 98.69 32 PHE B O 1
ATOM 1610 N N . ASP B 1 33 ? 5.902 -9.781 -13.992 1 98.56 33 ASP B N 1
ATOM 1611 C CA . ASP B 1 33 ? 5.562 -11.188 -14.188 1 98.56 33 ASP B CA 1
ATOM 1612 C C . ASP B 1 33 ? 6.293 -12.078 -13.188 1 98.56 33 ASP B C 1
ATOM 1614 O O . ASP B 1 33 ? 7.426 -11.781 -12.797 1 98.56 33 ASP B O 1
ATOM 1618 N N . VAL B 1 34 ? 5.621 -13.109 -12.75 1 98.06 34 VAL B N 1
ATOM 1619 C CA . VAL B 1 34 ? 6.18 -14.109 -11.852 1 98.06 34 VAL B CA 1
ATOM 1620 C C . VAL B 1 34 ? 5.914 -15.508 -12.398 1 98.06 34 VAL B C 1
ATOM 1622 O O . VAL B 1 34 ? 4.762 -15.891 -12.625 1 98.06 34 VAL B O 1
ATOM 1625 N N . GLN B 1 35 ? 6.945 -16.203 -12.578 1 97.06 35 GLN B N 1
ATOM 1626 C CA . GLN B 1 35 ? 6.879 -17.578 -13.047 1 97.06 35 GLN B CA 1
ATOM 1627 C C . GLN B 1 35 ? 7.285 -18.562 -11.945 1 97.06 35 GLN B C 1
ATOM 1629 O O . GLN B 1 35 ? 8.328 -18.375 -11.305 1 97.06 35 GLN B O 1
ATOM 1634 N N . VAL B 1 36 ? 6.48 -19.547 -11.75 1 95.25 36 VAL B N 1
ATOM 1635 C CA . VAL B 1 36 ? 6.766 -20.609 -10.773 1 95.25 36 VAL B CA 1
ATOM 1636 C C . VAL B 1 36 ? 6.988 -21.922 -11.5 1 95.25 36 VAL B C 1
ATOM 1638 O O . VAL B 1 36 ? 6.184 -22.312 -12.352 1 95.25 36 VAL B O 1
ATOM 1641 N N . THR B 1 37 ? 8.055 -22.484 -11.234 1 93.31 37 THR B N 1
ATOM 1642 C CA . THR B 1 37 ? 8.352 -23.828 -11.727 1 93.31 37 THR B CA 1
ATOM 1643 C C . THR B 1 37 ? 8.305 -24.844 -10.586 1 93.31 37 THR B C 1
ATOM 1645 O O . THR B 1 37 ? 8.969 -24.672 -9.562 1 93.31 37 THR B O 1
ATOM 1648 N N . GLY B 1 38 ? 7.516 -25.875 -10.781 1 88.31 38 GLY B N 1
ATOM 1649 C CA . GLY B 1 38 ? 7.293 -26.875 -9.742 1 88.31 38 GLY B CA 1
ATOM 1650 C C . GLY B 1 38 ? 5.852 -26.938 -9.281 1 88.31 38 GLY B C 1
ATOM 1651 O O . GLY B 1 38 ? 4.961 -26.375 -9.93 1 88.31 38 GLY B O 1
ATOM 1652 N N . ASP B 1 39 ? 5.648 -27.719 -8.164 1 82.88 39 ASP B N 1
ATOM 1653 C CA . ASP B 1 39 ? 4.316 -27.906 -7.598 1 82.88 39 ASP B CA 1
ATOM 1654 C C . ASP B 1 39 ? 4.051 -26.906 -6.477 1 82.88 39 ASP B C 1
ATOM 1656 O O . ASP B 1 39 ? 4.797 -26.844 -5.496 1 82.88 39 ASP B O 1
ATOM 1660 N N . VAL B 1 40 ? 2.984 -26.141 -6.66 1 78 40 VAL B N 1
ATOM 1661 C CA . VAL B 1 40 ? 2.66 -25.125 -5.656 1 78 40 VAL B CA 1
ATOM 1662 C C . VAL B 1 40 ? 2.287 -25.812 -4.344 1 78 40 VAL B C 1
ATOM 1664 O O . VAL B 1 40 ? 2.244 -25.156 -3.293 1 78 40 VAL B O 1
ATOM 1667 N N . LYS B 1 41 ? 2.104 -27.094 -4.297 1 79.38 41 LYS B N 1
ATOM 1668 C CA . LYS B 1 41 ? 1.842 -27.859 -3.078 1 79.38 41 LYS B CA 1
ATOM 1669 C C . LYS B 1 41 ? 3.141 -28.359 -2.455 1 79.38 41 LYS B C 1
ATOM 1671 O O . LYS B 1 41 ? 3.135 -28.906 -1.347 1 79.38 41 LYS B O 1
ATOM 1676 N N . ASP B 1 42 ? 4.164 -28.219 -3.18 1 87.31 42 ASP B N 1
ATOM 1677 C CA . ASP B 1 42 ? 5.5 -28.578 -2.717 1 87.31 42 ASP B CA 1
ATOM 1678 C C . ASP B 1 42 ? 6.5 -27.453 -2.992 1 87.31 42 ASP B C 1
ATOM 1680 O O . ASP B 1 42 ? 7.402 -27.609 -3.814 1 87.31 42 ASP B O 1
ATOM 1684 N N . LEU B 1 43 ? 6.434 -26.406 -2.248 1 90.81 43 LEU B N 1
ATOM 1685 C CA . LEU B 1 43 ? 7.129 -25.156 -2.539 1 90.81 43 LEU B CA 1
ATOM 1686 C C . LEU B 1 43 ? 8.633 -25.312 -2.326 1 90.81 43 LEU B C 1
ATOM 1688 O O . LEU B 1 43 ? 9.43 -24.609 -2.955 1 90.81 43 LEU B O 1
ATOM 1692 N N . GLU B 1 44 ? 9 -26.188 -1.449 1 94.06 44 GLU B N 1
ATOM 1693 C CA . GLU B 1 44 ? 10.422 -26.344 -1.16 1 94.06 44 GLU B CA 1
ATOM 1694 C C . GLU B 1 44 ? 11.188 -26.859 -2.377 1 94.06 44 GLU B C 1
ATOM 1696 O O . GLU B 1 44 ? 12.406 -26.734 -2.453 1 94.06 44 GLU B O 1
ATOM 1701 N N . ASN B 1 45 ? 10.438 -27.469 -3.307 1 93 45 ASN B N 1
ATOM 1702 C CA . ASN B 1 45 ? 11.07 -27.969 -4.527 1 93 45 ASN B CA 1
ATOM 1703 C C . ASN B 1 45 ? 10.695 -27.109 -5.734 1 93 45 ASN B C 1
ATOM 1705 O O . ASN B 1 45 ? 10.961 -27.484 -6.875 1 93 45 ASN B O 1
ATOM 1709 N N . ALA B 1 46 ? 10.125 -25.984 -5.453 1 92.81 46 ALA B N 1
ATOM 1710 C CA . ALA B 1 46 ? 9.742 -25.062 -6.52 1 92.81 46 ALA B CA 1
ATOM 1711 C C . ALA B 1 46 ? 10.805 -23.984 -6.707 1 92.81 46 ALA B C 1
ATOM 1713 O O . ALA B 1 46 ? 11.703 -23.828 -5.875 1 92.81 46 ALA B O 1
ATOM 1714 N N . SER B 1 47 ? 10.773 -23.375 -7.848 1 95.94 47 SER B N 1
ATOM 1715 C CA . SER B 1 47 ? 11.578 -22.188 -8.133 1 95.94 47 SER B CA 1
ATOM 1716 C C . SER B 1 47 ? 10.719 -21.062 -8.688 1 95.94 47 SER B C 1
ATOM 1718 O O . SER B 1 47 ? 9.68 -21.297 -9.297 1 95.94 47 SER B O 1
ATOM 1720 N N . VAL B 1 48 ? 11.172 -19.875 -8.422 1 97.19 48 VAL B N 1
ATOM 1721 C CA . VAL B 1 48 ? 10.406 -18.703 -8.844 1 97.19 48 VAL B CA 1
ATOM 1722 C C . VAL B 1 48 ? 11.328 -17.734 -9.586 1 97.19 48 VAL B C 1
ATOM 1724 O O . VAL B 1 48 ? 12.469 -17.516 -9.172 1 97.19 48 VAL B O 1
ATOM 1727 N N . LYS B 1 49 ? 10.859 -17.172 -10.68 1 98.44 49 LYS B N 1
ATOM 1728 C CA . LYS B 1 49 ? 11.461 -16.078 -11.414 1 98.44 49 LYS B CA 1
ATOM 1729 C C . LYS B 1 49 ? 10.484 -14.914 -11.57 1 98.44 49 LYS B C 1
ATOM 1731 O O . LYS B 1 49 ? 9.344 -15.109 -12 1 98.44 49 LYS B O 1
ATOM 1736 N N . ALA B 1 50 ? 10.93 -13.773 -11.188 1 98.81 50 ALA B N 1
ATOM 1737 C CA . ALA B 1 50 ? 10.109 -12.57 -11.344 1 98.81 50 ALA B CA 1
ATOM 1738 C C . ALA B 1 50 ? 10.82 -11.531 -12.203 1 98.81 50 ALA B C 1
ATOM 1740 O O . ALA B 1 50 ? 12.047 -11.398 -12.148 1 98.81 50 ALA B O 1
ATOM 1741 N N . THR B 1 51 ? 10.062 -10.875 -12.992 1 98.94 51 THR B N 1
ATOM 1742 C CA . THR B 1 51 ? 10.531 -9.75 -13.789 1 98.94 51 THR B CA 1
ATOM 1743 C C . THR B 1 51 ? 9.617 -8.539 -13.609 1 98.94 51 THR B C 1
ATOM 1745 O O . THR B 1 51 ? 8.398 -8.641 -13.797 1 98.94 51 THR B O 1
ATOM 1748 N N . ILE B 1 52 ? 10.211 -7.465 -13.211 1 98.88 52 ILE B N 1
ATOM 1749 C CA . ILE B 1 52 ? 9.492 -6.211 -13.023 1 98.88 52 ILE B CA 1
ATOM 1750 C C . ILE B 1 52 ? 9.953 -5.195 -14.07 1 98.88 52 ILE B C 1
ATOM 1752 O O . ILE B 1 52 ? 11.156 -4.961 -14.234 1 98.88 52 ILE B O 1
ATOM 1756 N N . GLN B 1 53 ? 9.031 -4.648 -14.797 1 98.88 53 GLN B N 1
ATOM 1757 C CA . GLN B 1 53 ? 9.336 -3.539 -15.695 1 98.88 53 GLN B CA 1
ATOM 1758 C C . GLN B 1 53 ? 9.469 -2.229 -14.93 1 98.88 53 GLN B C 1
ATOM 1760 O O . GLN B 1 53 ? 8.484 -1.707 -14.398 1 98.88 53 GLN B O 1
ATOM 1765 N N . VAL B 1 54 ? 10.648 -1.678 -14.961 1 98.81 54 VAL B N 1
ATOM 1766 C CA . VAL B 1 54 ? 10.945 -0.547 -14.086 1 98.81 54 VAL B CA 1
ATOM 1767 C C . VAL B 1 54 ? 10.141 0.672 -14.531 1 98.81 54 VAL B C 1
ATOM 1769 O O . VAL B 1 54 ? 9.695 1.464 -13.695 1 98.81 54 VAL B O 1
ATOM 1772 N N . ASP B 1 55 ? 9.883 0.787 -15.805 1 98.5 55 ASP B N 1
ATOM 1773 C CA . ASP B 1 55 ? 9.172 1.937 -16.359 1 98.5 55 ASP B CA 1
ATOM 1774 C C . ASP B 1 55 ? 7.727 1.98 -15.867 1 98.5 55 ASP B C 1
ATOM 1776 O O . ASP B 1 55 ? 7.031 2.98 -16.062 1 98.5 55 ASP B O 1
ATOM 1780 N N . SER B 1 56 ? 7.309 0.962 -15.195 1 98.31 56 SER B N 1
ATOM 1781 C CA . SER B 1 56 ? 5.93 0.897 -14.711 1 98.31 56 SER B CA 1
ATOM 1782 C C . SER B 1 56 ? 5.812 1.45 -13.297 1 98.31 56 SER B C 1
ATOM 1784 O O . SER B 1 56 ? 4.75 1.356 -12.672 1 98.31 56 SER B O 1
ATOM 1786 N N . ILE B 1 57 ? 6.863 1.951 -12.727 1 98.44 57 ILE B N 1
ATOM 1787 C CA . ILE B 1 57 ? 6.863 2.488 -11.367 1 98.44 57 ILE B CA 1
ATOM 1788 C C . ILE B 1 57 ? 5.863 3.641 -11.266 1 98.44 57 ILE B C 1
ATOM 1790 O O . ILE B 1 57 ? 5.793 4.484 -12.164 1 98.44 57 ILE B O 1
ATOM 1794 N N . GLU B 1 58 ? 5.051 3.619 -10.266 1 97.5 58 GLU B N 1
ATOM 1795 C CA . GLU B 1 58 ? 4.012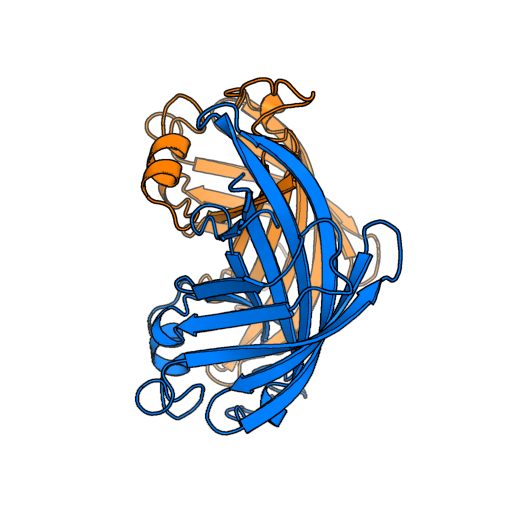 4.617 -10.023 1 97.5 58 GLU B CA 1
ATOM 1796 C C . GLU B 1 58 ? 3.971 5.023 -8.555 1 97.5 58 GLU B C 1
ATOM 1798 O O . GLU B 1 58 ? 3.828 4.176 -7.668 1 97.5 58 GLU B O 1
ATOM 1803 N N . THR B 1 59 ? 4.129 6.332 -8.242 1 96.69 59 THR B N 1
ATOM 1804 C CA . THR B 1 59 ? 4.137 6.852 -6.879 1 96.69 59 THR B CA 1
ATOM 1805 C C . THR B 1 59 ? 3.066 7.922 -6.703 1 96.69 59 THR B C 1
ATOM 1807 O O . THR B 1 59 ? 3.098 8.688 -5.734 1 96.69 59 THR B O 1
ATOM 1810 N N . ASN B 1 60 ? 2.17 8.078 -7.664 1 94.31 60 ASN B N 1
ATOM 1811 C CA . ASN B 1 60 ? 1.112 9.078 -7.711 1 94.31 60 ASN B CA 1
ATOM 1812 C C . ASN B 1 60 ? 1.685 10.492 -7.762 1 94.31 60 ASN B C 1
ATOM 1814 O O . ASN B 1 60 ? 1.145 11.406 -7.141 1 94.31 60 ASN B O 1
ATOM 1818 N N . ASN B 1 61 ? 2.834 10.695 -8.305 1 95.62 61 ASN B N 1
ATOM 1819 C CA . ASN B 1 61 ? 3.529 11.953 -8.562 1 95.62 61 ASN B CA 1
ATOM 1820 C C . ASN B 1 61 ? 4.379 11.875 -9.828 1 95.62 61 ASN B C 1
ATOM 1822 O O . ASN B 1 61 ? 5.41 11.203 -9.844 1 95.62 61 ASN B O 1
ATOM 1826 N N . GLU B 1 62 ? 3.938 12.57 -10.844 1 96.75 62 GLU B N 1
ATOM 1827 C CA . GLU B 1 62 ? 4.555 12.445 -12.156 1 96.75 62 GLU B CA 1
ATOM 1828 C C . GLU B 1 62 ? 6.02 12.875 -12.125 1 96.75 62 GLU B C 1
ATOM 1830 O O . GLU B 1 62 ? 6.867 12.266 -12.781 1 96.75 62 GLU B O 1
ATOM 1835 N N . ASP B 1 63 ? 6.301 13.961 -11.477 1 96.56 63 ASP B N 1
ATOM 1836 C CA . ASP B 1 63 ? 7.684 14.422 -11.375 1 96.56 63 ASP B CA 1
ATOM 1837 C C . ASP B 1 63 ? 8.562 13.367 -10.703 1 96.56 63 ASP B C 1
ATOM 1839 O O . ASP B 1 63 ? 9.656 13.078 -11.172 1 96.56 63 ASP B O 1
ATOM 1843 N N . ARG B 1 64 ? 8.117 12.852 -9.578 1 96.75 64 ARG B N 1
ATOM 1844 C CA . ARG B 1 64 ? 8.852 11.805 -8.867 1 96.75 64 ARG B CA 1
ATOM 1845 C C . ARG B 1 64 ? 9.008 10.562 -9.742 1 96.75 64 ARG B C 1
ATOM 1847 O O . ARG B 1 64 ? 10.086 9.969 -9.797 1 96.75 64 ARG B O 1
ATOM 1854 N N . ASN B 1 65 ? 7.949 10.18 -10.414 1 98.25 65 ASN B N 1
ATOM 1855 C CA . ASN B 1 65 ? 8.047 9.062 -11.336 1 98.25 65 ASN B CA 1
ATOM 1856 C C . ASN B 1 65 ? 9.156 9.273 -12.367 1 98.25 65 ASN B C 1
ATOM 1858 O O . ASN B 1 65 ? 9.977 8.383 -12.602 1 98.25 65 ASN B O 1
ATOM 1862 N N . GLY B 1 66 ? 9.109 10.477 -12.992 1 98.38 66 GLY B N 1
ATOM 1863 C CA . GLY B 1 66 ? 10.141 10.805 -13.961 1 98.38 66 GLY B CA 1
ATOM 1864 C C . GLY B 1 66 ? 11.539 10.75 -13.375 1 98.38 66 GLY B C 1
ATOM 1865 O O . GLY B 1 66 ? 12.461 10.219 -14 1 98.38 66 GLY B O 1
ATOM 1866 N N . HIS B 1 67 ? 11.703 11.289 -12.203 1 97.75 67 HIS B N 1
ATOM 1867 C CA . HIS B 1 67 ? 13.008 11.305 -11.547 1 97.75 67 HIS B CA 1
ATOM 1868 C C . HIS B 1 67 ? 13.484 9.883 -11.242 1 97.75 67 HIS B C 1
ATOM 1870 O O . HIS B 1 67 ? 14.641 9.547 -11.492 1 97.75 67 HIS B O 1
ATOM 1876 N N . LEU B 1 68 ? 12.633 9.008 -10.742 1 98.38 68 LEU B N 1
ATOM 1877 C CA . LEU B 1 68 ? 12.977 7.633 -10.391 1 98.38 68 LEU B CA 1
ATOM 1878 C C . LEU B 1 68 ? 13.438 6.855 -11.617 1 98.38 68 LEU B C 1
ATOM 1880 O O . LEU B 1 68 ? 14.273 5.953 -11.516 1 98.38 68 LEU B O 1
ATOM 1884 N N . LYS B 1 69 ? 12.984 7.188 -12.742 1 98.56 69 LYS B N 1
ATOM 1885 C CA . LYS B 1 69 ? 13.328 6.48 -13.969 1 98.56 69 LYS B CA 1
ATOM 1886 C C . LYS B 1 69 ? 14.648 6.977 -14.539 1 98.56 69 LYS B C 1
ATOM 1888 O O . LYS B 1 69 ? 15.227 6.348 -15.43 1 98.56 69 LYS B O 1
ATOM 1893 N N . SER B 1 70 ? 15.125 8.031 -14.031 1 98.31 70 SER B N 1
ATOM 1894 C CA . SER B 1 70 ? 16.312 8.68 -14.562 1 98.31 70 SER B CA 1
ATOM 1895 C C . SER B 1 70 ? 17.578 8 -14.062 1 98.31 70 SER B C 1
ATOM 1897 O O . SER B 1 70 ? 17.516 7.043 -13.289 1 98.31 70 SER B O 1
ATOM 1899 N N . GLY B 1 71 ? 18.766 8.555 -14.477 1 97.81 71 GLY B N 1
ATOM 1900 C CA . GLY B 1 71 ? 20.078 8.039 -14.117 1 97.81 71 GLY B CA 1
ATOM 1901 C C . GLY B 1 71 ? 20.422 8.25 -12.656 1 97.81 71 GLY B C 1
ATOM 1902 O O . GLY B 1 71 ? 21.344 7.621 -12.125 1 97.81 71 GLY B O 1
ATOM 1903 N N . ASP B 1 72 ? 19.719 9.133 -11.953 1 97.38 72 ASP B N 1
ATOM 1904 C CA . ASP B 1 72 ? 19.938 9.336 -10.523 1 97.38 72 ASP B CA 1
ATOM 1905 C C . ASP B 1 72 ? 19.469 8.125 -9.719 1 97.38 72 ASP B C 1
ATOM 1907 O O . ASP B 1 72 ? 19.906 7.914 -8.594 1 97.38 72 ASP B O 1
ATOM 1911 N N . PHE B 1 73 ? 18.578 7.367 -10.336 1 98.06 73 PHE B N 1
ATOM 1912 C CA . PHE B 1 73 ? 18 6.223 -9.633 1 98.06 73 PHE B CA 1
ATOM 1913 C C . PHE B 1 73 ? 18.078 4.969 -10.5 1 98.06 73 PHE B C 1
ATOM 1915 O O . PHE B 1 73 ? 19.172 4.445 -10.742 1 98.06 73 PHE B O 1
ATOM 1922 N N . PHE B 1 74 ? 17 4.547 -11.125 1 98.75 74 PHE B N 1
ATOM 1923 C CA . PHE B 1 74 ? 16.938 3.217 -11.719 1 98.75 74 PHE B CA 1
ATOM 1924 C C . PHE B 1 74 ? 17.594 3.207 -13.102 1 98.75 74 PHE B C 1
ATOM 1926 O O . PHE B 1 74 ? 17.906 2.143 -13.633 1 98.75 74 PHE B O 1
ATOM 1933 N N . ASP B 1 75 ? 17.688 4.383 -13.812 1 98.5 75 ASP B N 1
ATOM 1934 C CA . ASP B 1 75 ? 18.266 4.445 -15.156 1 98.5 75 ASP B CA 1
ATOM 1935 C C . ASP B 1 75 ? 17.578 3.463 -16.094 1 98.5 75 ASP B C 1
ATOM 1937 O O . ASP B 1 75 ? 18.234 2.637 -16.734 1 98.5 75 ASP B O 1
ATOM 1941 N N . THR B 1 76 ? 16.328 3.664 -16.25 1 98.31 76 THR B N 1
ATOM 1942 C CA . THR B 1 76 ? 15.453 2.725 -16.938 1 98.31 76 THR B CA 1
ATOM 1943 C C . THR B 1 76 ? 15.883 2.545 -18.391 1 98.31 76 THR B C 1
ATOM 1945 O O . THR B 1 76 ? 15.688 1.479 -18.969 1 98.31 76 THR B O 1
ATOM 1948 N N . GLU B 1 77 ? 16.391 3.539 -19.016 1 98 77 GLU B N 1
ATOM 1949 C CA . GLU B 1 77 ? 16.828 3.467 -20.406 1 98 77 GLU B CA 1
ATOM 1950 C C . GLU B 1 77 ? 17.891 2.385 -20.594 1 98 77 GLU B C 1
ATOM 1952 O O . GLU B 1 77 ? 17.891 1.679 -21.594 1 98 77 GLU B O 1
ATOM 1957 N N . ASN B 1 78 ? 18.766 2.225 -19.641 1 98.56 78 ASN B N 1
ATOM 1958 C CA . ASN B 1 78 ? 19.859 1.257 -19.75 1 98.56 78 ASN B CA 1
ATOM 1959 C C . ASN B 1 78 ? 19.516 -0.05 -19.031 1 98.56 78 ASN B C 1
ATOM 1961 O O . ASN B 1 78 ? 20.047 -1.107 -19.375 1 98.56 78 ASN B O 1
ATOM 1965 N N . TYR B 1 79 ? 18.703 0.046 -18.047 1 98.81 79 TYR B N 1
ATOM 1966 C CA . TYR B 1 79 ? 18.297 -1.102 -17.25 1 98.81 79 TYR B CA 1
ATOM 1967 C C . TYR B 1 79 ? 16.781 -1.157 -17.094 1 98.81 79 TYR B C 1
ATOM 1969 O O . TYR B 1 79 ? 16.25 -0.77 -16.047 1 98.81 79 TYR B O 1
ATOM 1977 N N . PRO B 1 80 ? 16.078 -1.705 -18.016 1 98.75 80 PRO B N 1
ATOM 1978 C CA . PRO B 1 80 ? 14.617 -1.586 -18.062 1 98.75 80 PRO B CA 1
ATOM 1979 C C . PRO B 1 80 ? 13.914 -2.521 -17.078 1 98.75 80 PRO B C 1
ATOM 1981 O O . PRO B 1 80 ? 12.719 -2.369 -16.828 1 98.75 80 PRO B O 1
ATOM 1984 N N . THR B 1 81 ? 14.719 -3.561 -16.469 1 98.88 81 THR B N 1
ATOM 1985 C CA . THR B 1 81 ? 14.016 -4.543 -15.664 1 98.88 81 THR B CA 1
ATOM 1986 C C . THR B 1 81 ? 14.719 -4.742 -14.32 1 98.88 81 THR B C 1
ATOM 1988 O O . THR B 1 81 ? 15.914 -4.48 -14.203 1 98.88 81 THR B O 1
ATOM 1991 N N . ILE B 1 82 ? 13.961 -5.066 -13.312 1 98.88 82 ILE B N 1
ATOM 1992 C CA . ILE B 1 82 ? 14.414 -5.723 -12.094 1 98.88 82 ILE B CA 1
ATOM 1993 C C . ILE B 1 82 ? 14.078 -7.211 -12.148 1 98.88 82 ILE B C 1
ATOM 1995 O O . ILE B 1 82 ? 12.969 -7.59 -12.531 1 98.88 82 ILE B O 1
ATOM 1999 N N . THR B 1 83 ? 15.008 -8.031 -11.75 1 98.88 83 THR B N 1
ATOM 2000 C CA . THR B 1 83 ? 14.742 -9.461 -11.828 1 98.88 83 THR B CA 1
ATOM 2001 C C . THR B 1 83 ? 15.055 -10.141 -10.5 1 98.88 83 THR B C 1
ATOM 2003 O O . THR B 1 83 ? 15.891 -9.664 -9.734 1 98.88 83 THR B O 1
ATOM 2006 N N . LEU B 1 84 ? 14.336 -11.18 -10.242 1 98.88 84 LEU B N 1
ATOM 2007 C CA . LEU B 1 84 ? 14.539 -12.055 -9.094 1 98.88 84 LEU B CA 1
ATOM 2008 C C . LEU B 1 84 ? 14.516 -13.523 -9.531 1 98.88 84 LEU B C 1
ATOM 2010 O O . LEU B 1 84 ? 13.633 -13.945 -10.273 1 98.88 84 LEU B O 1
ATOM 2014 N N . GLU B 1 85 ? 15.492 -14.203 -9.109 1 98.81 85 GLU B N 1
ATOM 2015 C CA . GLU B 1 85 ? 15.562 -15.648 -9.328 1 98.81 85 GLU B CA 1
ATOM 2016 C C . GLU B 1 85 ? 15.828 -16.391 -8.023 1 98.81 85 GLU B C 1
ATOM 2018 O O . GLU B 1 85 ? 16.875 -16.188 -7.395 1 98.81 85 GLU B O 1
ATOM 2023 N N . SER B 1 86 ? 14.914 -17.297 -7.68 1 98.56 86 SER B N 1
ATOM 2024 C CA . SER B 1 86 ? 15.055 -18 -6.402 1 98.56 86 SER B CA 1
ATOM 2025 C C . SER B 1 86 ? 16.203 -19 -6.441 1 98.56 86 SER B C 1
ATOM 2027 O O . SER B 1 86 ? 16.516 -19.562 -7.496 1 98.56 86 SER B O 1
ATOM 2029 N N . LYS B 1 87 ? 16.812 -19.125 -5.305 1 98.12 87 LYS B N 1
ATOM 2030 C CA . LYS B 1 87 ? 17.875 -20.109 -5.105 1 98.12 87 LYS B CA 1
ATOM 2031 C C . LYS B 1 87 ? 17.438 -21.188 -4.113 1 98.12 87 LYS B C 1
ATOM 2033 O O . LYS B 1 87 ? 17.844 -22.359 -4.234 1 98.12 87 LYS B O 1
ATOM 2038 N N . LEU B 1 88 ? 16.688 -20.75 -3.168 1 97.69 88 LEU B N 1
ATOM 2039 C CA . LEU B 1 88 ? 16.281 -21.641 -2.09 1 97.69 88 LEU B CA 1
ATOM 2040 C C . LEU B 1 88 ? 14.906 -21.234 -1.552 1 97.69 88 LEU B C 1
ATOM 2042 O O . LEU B 1 88 ? 14.656 -20.062 -1.319 1 97.69 88 LEU B O 1
ATOM 2046 N N . VAL B 1 89 ? 14.047 -22.219 -1.427 1 97.69 89 VAL B N 1
ATOM 2047 C CA . VAL B 1 89 ? 12.773 -22.062 -0.723 1 97.69 89 VAL B CA 1
ATOM 2048 C C . VAL B 1 89 ? 12.773 -22.922 0.538 1 97.69 89 VAL B C 1
ATOM 2050 O O . VAL B 1 89 ? 12.844 -24.156 0.458 1 97.69 89 VAL B O 1
ATOM 2053 N N . LYS B 1 90 ? 12.664 -22.281 1.663 1 97.94 90 LYS B N 1
ATOM 2054 C CA . LYS B 1 90 ? 12.719 -22.953 2.951 1 97.94 90 LYS B CA 1
ATOM 2055 C C . LYS B 1 90 ? 11.391 -22.844 3.691 1 97.94 90 LYS B C 1
ATOM 2057 O O . LYS B 1 90 ? 10.891 -21.734 3.922 1 97.94 90 LYS B O 1
ATOM 2062 N N . LYS B 1 91 ? 10.891 -23.938 4.086 1 97.56 91 LYS B N 1
ATOM 2063 C CA . LYS B 1 91 ? 9.68 -23.953 4.906 1 97.56 91 LYS B CA 1
ATOM 2064 C C . LYS B 1 91 ? 9.992 -23.594 6.355 1 97.56 91 LYS B C 1
ATOM 2066 O O . LYS B 1 91 ? 10.898 -24.172 6.965 1 97.56 91 LYS B O 1
ATOM 2071 N N . VAL B 1 92 ? 9.312 -22.609 6.859 1 98 92 VAL B N 1
ATOM 2072 C CA . VAL B 1 92 ? 9.477 -22.172 8.242 1 98 92 VAL B CA 1
ATOM 2073 C C . VAL B 1 92 ? 8.352 -22.75 9.102 1 98 92 VAL B C 1
ATOM 2075 O O . VAL B 1 92 ? 8.586 -23.172 10.242 1 98 92 VAL B O 1
ATOM 2078 N N . SER B 1 93 ? 7.148 -22.734 8.586 1 96.88 93 SER B N 1
ATOM 2079 C CA . SER B 1 93 ? 5.945 -23.328 9.156 1 96.88 93 SER B CA 1
ATOM 2080 C C . SER B 1 93 ? 4.992 -23.812 8.07 1 96.88 93 SER B C 1
ATOM 2082 O O . SER B 1 93 ? 5.34 -23.812 6.887 1 96.88 93 SER B O 1
ATOM 2084 N N . GLU B 1 94 ? 3.855 -24.25 8.484 1 94.06 94 GLU B N 1
ATOM 2085 C CA . GLU B 1 94 ? 2.902 -24.828 7.539 1 94.06 94 GLU B CA 1
ATOM 2086 C C . GLU B 1 94 ? 2.582 -23.844 6.418 1 94.06 94 GLU B C 1
ATOM 2088 O O . GLU B 1 94 ? 2.416 -24.234 5.266 1 94.06 94 GLU B O 1
ATOM 2093 N N . SER B 1 95 ? 2.518 -22.531 6.715 1 95.5 95 SER B N 1
ATOM 2094 C CA . SER B 1 95 ? 2.104 -21.562 5.703 1 95.5 95 SER B CA 1
ATOM 2095 C C . SER B 1 95 ? 3.188 -20.516 5.465 1 95.5 95 SER B C 1
ATOM 2097 O O . SER B 1 95 ? 2.998 -19.578 4.676 1 95.5 95 SER B O 1
ATOM 2099 N N . GLU B 1 96 ? 4.238 -20.594 6.18 1 97.88 96 GLU B N 1
ATOM 2100 C CA . GLU B 1 96 ? 5.281 -19.578 6.078 1 97.88 96 GLU B CA 1
ATOM 2101 C C . GLU B 1 96 ? 6.559 -20.156 5.473 1 97.88 96 GLU B C 1
ATOM 2103 O O . GLU B 1 96 ? 7.016 -21.219 5.879 1 97.88 96 GLU B O 1
ATOM 2108 N N . TYR B 1 97 ? 7.113 -19.391 4.57 1 98.19 97 TYR B N 1
ATOM 2109 C CA . TYR B 1 97 ? 8.352 -19.781 3.898 1 98.19 97 TYR B CA 1
ATOM 2110 C C . TYR B 1 97 ? 9.328 -18.609 3.854 1 98.19 97 TYR B C 1
ATOM 2112 O O . TYR B 1 97 ? 8.938 -17.453 4.023 1 98.19 97 TYR B O 1
ATOM 2120 N N . GLU B 1 98 ? 10.578 -18.938 3.697 1 98.69 98 GLU B N 1
ATOM 2121 C CA . GLU B 1 98 ? 11.633 -18 3.32 1 98.69 98 GLU B CA 1
ATOM 2122 C C . GLU B 1 98 ? 12.18 -18.328 1.934 1 98.69 98 GLU B C 1
ATOM 2124 O O . GLU B 1 98 ? 12.523 -19.469 1.644 1 98.69 98 GLU B O 1
ATOM 2129 N N . VAL B 1 99 ? 12.227 -17.344 1.138 1 98.56 99 VAL B N 1
ATOM 2130 C CA . VAL B 1 99 ? 12.766 -17.516 -0.207 1 98.56 99 VAL B CA 1
ATOM 2131 C C . VAL B 1 99 ? 14.047 -16.703 -0.357 1 98.56 99 VAL B C 1
ATOM 2133 O O . VAL B 1 99 ? 14.023 -15.477 -0.238 1 98.56 99 VAL B O 1
ATOM 2136 N N . THR B 1 100 ? 15.125 -17.328 -0.568 1 98.88 100 THR B N 1
ATOM 2137 C CA . THR B 1 100 ? 16.375 -16.688 -0.928 1 98.88 100 THR B CA 1
ATOM 2138 C C . THR B 1 100 ? 16.516 -16.578 -2.443 1 98.88 100 THR B C 1
ATOM 2140 O O . THR B 1 100 ? 16.297 -17.562 -3.16 1 98.88 100 THR B O 1
ATOM 2143 N N . ALA B 1 101 ? 16.875 -15.398 -2.891 1 98.88 101 ALA B N 1
ATOM 2144 C CA . ALA B 1 101 ? 16.906 -15.18 -4.336 1 98.88 101 ALA B CA 1
ATOM 2145 C C . ALA B 1 101 ? 18.016 -14.211 -4.723 1 98.88 101 ALA B C 1
ATOM 2147 O O . ALA B 1 101 ? 18.422 -13.367 -3.918 1 98.88 101 ALA B O 1
ATOM 2148 N N . ASP B 1 102 ? 18.5 -14.391 -5.949 1 98.94 102 ASP B N 1
ATOM 2149 C CA . ASP B 1 102 ? 19.281 -13.344 -6.59 1 98.94 102 ASP B CA 1
ATOM 2150 C C . ASP B 1 102 ? 18.391 -12.219 -7.109 1 98.94 102 ASP B C 1
ATOM 2152 O O . ASP B 1 102 ? 17.469 -12.469 -7.887 1 98.94 102 ASP B O 1
ATOM 2156 N N . VAL B 1 103 ? 18.672 -11.055 -6.648 1 98.94 103 VAL B N 1
ATOM 2157 C CA . VAL B 1 103 ? 17.953 -9.867 -7.102 1 98.94 103 VAL B CA 1
ATOM 2158 C C . VAL B 1 103 ? 18.891 -8.969 -7.902 1 98.94 103 VAL B C 1
ATOM 2160 O O . VAL B 1 103 ? 20 -8.656 -7.453 1 98.94 103 VAL B O 1
ATOM 2163 N N . THR B 1 104 ? 18.422 -8.625 -9.07 1 98.94 104 THR B N 1
ATOM 2164 C CA . THR B 1 104 ? 19.203 -7.73 -9.922 1 98.94 104 THR B CA 1
ATOM 2165 C C . THR B 1 104 ? 18.484 -6.402 -10.117 1 98.94 104 THR B C 1
ATOM 2167 O O . THR B 1 104 ? 17.344 -6.375 -10.594 1 98.94 104 THR B O 1
ATOM 2170 N N . ILE B 1 105 ? 19.109 -5.418 -9.695 1 98.88 105 ILE B N 1
ATOM 2171 C CA . ILE B 1 105 ? 18.703 -4.043 -9.969 1 98.88 105 ILE B CA 1
ATOM 2172 C C . ILE B 1 105 ? 19.844 -3.297 -10.664 1 98.88 105 ILE B C 1
ATOM 2174 O O . ILE B 1 105 ? 20.984 -3.301 -10.188 1 98.88 105 ILE B O 1
ATOM 2178 N N . LYS B 1 106 ? 19.469 -2.688 -11.781 1 98.31 106 LYS B N 1
ATOM 2179 C CA . LYS B 1 106 ? 20.484 -2.105 -12.648 1 98.31 106 LYS B CA 1
ATOM 2180 C C . LYS B 1 106 ? 21.562 -3.135 -13.016 1 98.31 106 LYS B C 1
ATOM 2182 O O . LYS B 1 106 ? 21.25 -4.168 -13.609 1 98.31 106 LYS B O 1
ATOM 2187 N N . ASP B 1 107 ? 22.797 -2.867 -12.734 1 98.44 107 ASP B N 1
ATOM 2188 C CA . ASP B 1 107 ? 23.875 -3.77 -13.133 1 98.44 107 ASP B CA 1
ATOM 2189 C C . ASP B 1 107 ? 24.422 -4.531 -11.93 1 98.44 107 ASP B C 1
ATOM 2191 O O . ASP B 1 107 ? 25.5 -5.109 -12 1 98.44 107 ASP B O 1
ATOM 2195 N N . VAL B 1 108 ? 23.672 -4.57 -10.875 1 98.88 108 VAL B N 1
ATOM 2196 C CA . VAL B 1 108 ? 24.156 -5.195 -9.648 1 98.88 108 VAL B CA 1
ATOM 2197 C C . VAL B 1 108 ? 23.234 -6.352 -9.266 1 98.88 108 VAL B C 1
ATOM 2199 O O . VAL B 1 108 ? 22.016 -6.227 -9.328 1 98.88 108 VAL B O 1
ATOM 2202 N N . THR B 1 109 ? 23.781 -7.434 -8.914 1 98.88 109 THR B N 1
ATOM 2203 C CA . THR B 1 109 ? 23.047 -8.57 -8.391 1 98.88 109 THR B CA 1
ATOM 2204 C C . THR B 1 109 ? 23.453 -8.867 -6.953 1 98.88 109 THR B C 1
ATOM 2206 O O . THR B 1 109 ? 24.641 -8.938 -6.645 1 98.88 109 THR B O 1
ATOM 2209 N N . ASN B 1 110 ? 22.516 -8.922 -6.043 1 98.88 110 ASN B N 1
ATOM 2210 C CA . ASN B 1 110 ? 22.719 -9.336 -4.656 1 98.88 110 ASN B CA 1
ATOM 2211 C C . ASN B 1 110 ? 21.75 -10.438 -4.254 1 98.88 110 ASN B C 1
ATOM 2213 O O . ASN B 1 110 ? 20.688 -10.594 -4.859 1 98.88 110 ASN B O 1
ATOM 2217 N N . GLU B 1 111 ? 22.156 -11.195 -3.242 1 98.88 111 GLU B N 1
ATOM 2218 C CA . GLU B 1 111 ? 21.25 -12.18 -2.654 1 98.88 111 GLU B CA 1
ATOM 2219 C C . GLU B 1 111 ? 20.391 -11.562 -1.562 1 98.88 111 GLU B C 1
ATOM 2221 O O . GLU B 1 111 ? 20.891 -10.852 -0.693 1 98.88 111 GLU B O 1
ATOM 2226 N N . GLU B 1 112 ? 19.141 -11.766 -1.703 1 98.88 112 GLU B N 1
ATOM 2227 C CA . GLU B 1 112 ? 18.172 -11.305 -0.708 1 98.88 112 GLU B CA 1
ATOM 2228 C C . GLU B 1 112 ? 17.312 -12.453 -0.205 1 98.88 112 GLU B C 1
ATOM 2230 O O . GLU B 1 112 ? 17.188 -13.484 -0.874 1 98.88 112 GLU B O 1
ATOM 2235 N N . THR B 1 113 ? 16.719 -12.297 0.958 1 98.81 113 THR B N 1
ATOM 2236 C CA . THR B 1 113 ? 15.758 -13.25 1.494 1 98.81 113 THR B CA 1
ATOM 2237 C C . THR B 1 113 ? 14.43 -12.562 1.795 1 98.81 113 THR B C 1
ATOM 2239 O O . THR B 1 113 ? 14.406 -11.484 2.391 1 98.81 113 THR B O 1
ATOM 2242 N N . PHE B 1 114 ? 13.383 -13.203 1.416 1 98.81 114 PHE B N 1
ATOM 2243 C CA . PHE B 1 114 ? 12.031 -12.68 1.582 1 98.81 114 PHE B CA 1
ATOM 2244 C C . PHE B 1 114 ? 11.164 -13.648 2.375 1 98.81 114 PHE B C 1
ATOM 2246 O O . PHE B 1 114 ? 11.352 -14.867 2.291 1 98.81 114 PHE B O 1
ATOM 2253 N N . LYS B 1 115 ? 10.258 -13.156 3.076 1 98.81 115 LYS B N 1
ATOM 2254 C CA . LYS B 1 115 ? 9.234 -13.953 3.748 1 98.81 115 LYS B CA 1
ATOM 2255 C C . LYS B 1 115 ? 8.023 -14.164 2.844 1 98.81 115 LYS B C 1
ATOM 2257 O O . LYS B 1 115 ? 7.539 -13.219 2.215 1 98.81 115 LYS B O 1
ATOM 2262 N N . VAL B 1 116 ? 7.535 -15.398 2.812 1 98.06 116 VAL B N 1
ATOM 2263 C CA . VAL B 1 116 ? 6.383 -15.734 1.981 1 98.06 116 VAL B CA 1
ATOM 2264 C C . VAL B 1 116 ? 5.324 -16.438 2.828 1 98.06 116 VAL B C 1
ATOM 2266 O O . VAL B 1 116 ? 5.625 -17.375 3.559 1 98.06 116 VAL B O 1
ATOM 2269 N N . GLU B 1 117 ? 4.203 -15.977 2.746 1 97.94 117 GLU B N 1
ATOM 2270 C CA . GLU B 1 117 ? 3.045 -16.641 3.336 1 97.94 117 GLU B CA 1
ATOM 2271 C C . GLU B 1 117 ? 2.166 -17.281 2.262 1 97.94 117 GLU B C 1
ATOM 2273 O O . GLU B 1 117 ? 1.722 -16.594 1.335 1 97.94 117 GLU B O 1
ATOM 2278 N N . ALA B 1 118 ? 1.989 -18.547 2.367 1 96.25 118 ALA B N 1
ATOM 2279 C CA . ALA B 1 118 ? 1.038 -19.25 1.514 1 96.25 118 ALA B CA 1
ATOM 2280 C C . ALA B 1 118 ? -0.367 -19.203 2.107 1 96.25 118 ALA B C 1
ATOM 2282 O O . ALA B 1 118 ? -0.598 -19.719 3.207 1 96.25 118 ALA B O 1
ATOM 2283 N N . ASN B 1 119 ? -1.302 -18.703 1.351 1 95.06 119 ASN B N 1
ATOM 2284 C CA . ASN B 1 119 ? -2.619 -18.422 1.913 1 95.06 119 ASN B CA 1
ATOM 2285 C C . ASN B 1 119 ? -3.619 -19.531 1.563 1 95.06 119 ASN B C 1
ATOM 2287 O O . ASN B 1 119 ? -4.789 -19.453 1.936 1 95.06 119 ASN B O 1
ATOM 2291 N N . GLY B 1 120 ? -3.125 -20.5 0.792 1 91.25 120 GLY B N 1
ATOM 2292 C CA . GLY B 1 120 ? -3.996 -21.625 0.447 1 91.25 120 GLY B CA 1
ATOM 2293 C C . GLY B 1 120 ? -4.578 -21.516 -0.95 1 91.25 120 GLY B C 1
ATOM 2294 O O . GLY B 1 120 ? -4 -20.859 -1.818 1 91.25 120 GLY B O 1
ATOM 2295 N N . VAL B 1 121 ? -5.547 -22.328 -1.197 1 91.31 121 VAL B N 1
ATOM 2296 C CA . VAL B 1 121 ? -6.18 -22.453 -2.506 1 91.31 121 VAL B CA 1
ATOM 2297 C C . VAL B 1 121 ? -7.688 -22.234 -2.375 1 91.31 121 VAL B C 1
ATOM 2299 O O . VAL B 1 121 ? -8.289 -22.625 -1.369 1 91.31 121 VAL B O 1
ATOM 2302 N N . ALA B 1 122 ? -8.25 -21.609 -3.363 1 91.25 122 ALA B N 1
ATOM 2303 C CA . ALA B 1 122 ? -9.695 -21.406 -3.418 1 91.25 122 ALA B CA 1
ATOM 2304 C C . ALA B 1 122 ? -10.219 -21.531 -4.844 1 91.25 122 ALA B C 1
ATOM 2306 O O . ALA B 1 122 ? -9.453 -21.422 -5.805 1 91.25 122 ALA B O 1
ATOM 2307 N N . LYS B 1 123 ? -11.477 -21.828 -4.926 1 90.94 123 LYS B N 1
ATOM 2308 C CA . LYS B 1 123 ? -12.133 -21.844 -6.23 1 90.94 123 LYS B CA 1
ATOM 2309 C C . LYS B 1 123 ? -12.758 -20.5 -6.551 1 90.94 123 LYS B C 1
ATOM 2311 O O . LYS B 1 123 ? -13.516 -19.953 -5.746 1 90.94 123 LYS B O 1
ATOM 2316 N N . ASP B 1 124 ? -12.367 -19.969 -7.676 1 88.38 124 ASP B N 1
ATOM 2317 C CA . ASP B 1 124 ? -12.977 -18.719 -8.156 1 88.38 124 ASP B CA 1
ATOM 2318 C C . ASP B 1 124 ? -14.422 -18.953 -8.586 1 88.38 124 ASP B C 1
ATOM 2320 O O . ASP B 1 124 ? -14.68 -19.688 -9.547 1 88.38 124 ASP B O 1
ATOM 2324 N N . PRO B 1 125 ? -15.297 -18.375 -7.996 1 84.94 125 PRO B N 1
ATOM 2325 C CA . PRO B 1 125 ? -16.703 -18.641 -8.336 1 84.94 125 PRO B CA 1
ATOM 2326 C C . PRO B 1 125 ? -17.109 -18.047 -9.68 1 84.94 125 PRO B C 1
ATOM 2328 O O . PRO B 1 125 ? -18.109 -18.469 -10.273 1 84.94 125 PRO B O 1
ATOM 2331 N N . MET B 1 126 ? -16.438 -17.062 -10.117 1 78.81 126 MET B N 1
ATOM 2332 C CA . MET B 1 126 ? -16.766 -16.406 -11.375 1 78.81 126 MET B CA 1
ATOM 2333 C C . MET B 1 126 ? -16.141 -17.141 -12.555 1 78.81 126 MET B C 1
ATOM 2335 O O . MET B 1 126 ? -16.797 -17.375 -13.57 1 78.81 126 MET B O 1
ATOM 2339 N N . GLY B 1 127 ? -14.852 -17.484 -12.461 1 79.06 127 GLY B N 1
ATOM 2340 C CA . GLY B 1 127 ? -14.148 -18.109 -13.57 1 79.06 127 GLY B CA 1
ATOM 2341 C C . GLY B 1 127 ? -14.086 -19.625 -13.461 1 79.06 127 GLY B C 1
ATOM 2342 O O . GLY B 1 127 ? -13.805 -20.312 -14.445 1 79.06 127 GLY B O 1
ATOM 2343 N N . GLY B 1 128 ? -14.312 -20.156 -12.273 1 85.75 128 GLY B N 1
ATOM 2344 C CA . GLY B 1 128 ? -14.312 -21.594 -12.047 1 85.75 128 GLY B CA 1
ATOM 2345 C C . GLY B 1 128 ? -12.93 -22.156 -11.781 1 85.75 128 GLY B C 1
ATOM 2346 O O . GLY B 1 128 ? -12.797 -23.297 -11.367 1 85.75 128 GLY B O 1
ATOM 2347 N N . ASN B 1 129 ? -11.953 -21.328 -11.977 1 89.56 129 ASN B N 1
ATOM 2348 C CA . ASN B 1 129 ? -10.586 -21.797 -11.812 1 89.56 129 ASN B CA 1
ATOM 2349 C C . ASN B 1 129 ? -10.188 -21.859 -10.336 1 89.56 129 ASN B C 1
ATOM 2351 O O . ASN B 1 129 ? -10.695 -21.078 -9.523 1 89.56 129 ASN B O 1
ATOM 2355 N N . MET B 1 130 ? -9.328 -22.828 -10.055 1 91.44 130 MET B N 1
ATOM 2356 C CA . MET B 1 130 ? -8.672 -22.812 -8.758 1 91.44 130 MET B CA 1
ATOM 2357 C C . MET B 1 130 ? -7.555 -21.766 -8.727 1 91.44 130 MET B C 1
ATOM 2359 O O . MET B 1 130 ? -6.812 -21.625 -9.695 1 91.44 130 MET B O 1
ATOM 2363 N N . VAL B 1 131 ? -7.465 -21.062 -7.562 1 92.62 131 VAL B N 1
ATOM 2364 C CA . VAL B 1 131 ? -6.414 -20.062 -7.438 1 92.62 131 VAL B CA 1
ATOM 2365 C C . VAL B 1 131 ? -5.668 -20.266 -6.121 1 92.62 131 VAL B C 1
ATOM 2367 O O . VAL B 1 131 ? -6.238 -20.75 -5.145 1 92.62 131 VAL B O 1
ATOM 2370 N N . ALA B 1 132 ? -4.41 -19.938 -6.141 1 93.81 132 ALA B N 1
ATOM 2371 C CA . ALA B 1 132 ? -3.555 -19.938 -4.957 1 93.81 132 ALA B CA 1
ATOM 2372 C C . ALA B 1 132 ? -3.027 -18.531 -4.66 1 93.81 132 ALA B C 1
ATOM 2374 O O . ALA B 1 132 ? -2.652 -17.797 -5.574 1 93.81 132 ALA B O 1
ATOM 2375 N N . GLY B 1 133 ? -3.023 -18.219 -3.367 1 95.62 133 GLY B N 1
ATOM 2376 C CA . GLY B 1 133 ? -2.57 -16.891 -2.979 1 95.62 133 GLY B CA 1
ATOM 2377 C C . GLY B 1 133 ? -1.309 -16.906 -2.137 1 95.62 133 GLY B C 1
ATOM 2378 O O . GLY B 1 133 ? -1.135 -17.797 -1.293 1 95.62 133 GLY B O 1
ATOM 2379 N N . PHE B 1 134 ? -0.44 -15.875 -2.363 1 97.06 134 PHE B N 1
ATOM 2380 C CA . PHE B 1 134 ? 0.808 -15.734 -1.622 1 97.06 134 PHE B CA 1
ATOM 2381 C C . PHE B 1 134 ? 1.062 -14.273 -1.267 1 97.06 134 PHE B C 1
ATOM 2383 O O . PHE B 1 134 ? 0.823 -13.383 -2.08 1 97.06 134 PHE B O 1
ATOM 2390 N N . ASP B 1 135 ? 1.524 -14.039 -0.049 1 97.94 135 ASP B N 1
ATOM 2391 C CA . ASP B 1 135 ? 2.035 -12.734 0.349 1 97.94 135 ASP B CA 1
ATOM 2392 C C . ASP B 1 135 ? 3.553 -12.766 0.524 1 97.94 135 ASP B C 1
ATOM 2394 O O . ASP B 1 135 ? 4.098 -13.727 1.069 1 97.94 135 ASP B O 1
ATOM 2398 N N . VAL B 1 136 ? 4.164 -11.703 0.052 1 98.5 136 VAL B N 1
ATOM 2399 C CA . VAL B 1 136 ? 5.617 -11.609 0.135 1 98.5 136 VAL B CA 1
ATOM 2400 C C . VAL B 1 136 ? 6.016 -10.305 0.814 1 98.5 136 VAL B C 1
ATOM 2402 O O . VAL B 1 136 ? 5.484 -9.234 0.486 1 98.5 136 VAL B O 1
ATOM 2405 N N . GLU B 1 137 ? 6.91 -10.406 1.746 1 98.69 137 GLU B N 1
ATOM 2406 C CA . GLU B 1 137 ? 7.473 -9.227 2.406 1 98.69 137 GLU B CA 1
ATOM 2407 C C . GLU B 1 137 ? 8.992 -9.305 2.461 1 98.69 137 GLU B C 1
ATOM 2409 O O . GLU B 1 137 ? 9.562 -10.383 2.615 1 98.69 137 GLU B O 1
ATOM 2414 N N . GLY B 1 138 ? 9.586 -8.148 2.41 1 98.56 138 GLY B N 1
ATOM 2415 C CA . GLY B 1 138 ? 11.031 -8.047 2.557 1 98.56 138 GLY B CA 1
ATOM 2416 C C . GLY B 1 138 ? 11.523 -6.613 2.598 1 98.56 138 GLY B C 1
ATOM 2417 O O . GLY B 1 138 ? 10.734 -5.676 2.512 1 98.56 138 GLY B O 1
ATOM 2418 N N . THR B 1 139 ? 12.805 -6.508 2.859 1 98.75 139 THR B N 1
ATOM 2419 C CA . THR B 1 139 ? 13.484 -5.215 2.867 1 98.75 139 THR B CA 1
ATOM 2420 C C . THR B 1 139 ? 14.805 -5.297 2.109 1 98.75 139 THR B C 1
ATOM 2422 O O . THR B 1 139 ? 15.547 -6.27 2.25 1 98.75 139 THR B O 1
ATOM 2425 N N . VAL B 1 140 ? 15.047 -4.332 1.305 1 98.69 140 VAL B N 1
ATOM 2426 C CA . VAL B 1 140 ? 16.344 -4.246 0.64 1 98.69 140 VAL B CA 1
ATOM 2427 C C . VAL B 1 140 ? 16.969 -2.883 0.908 1 98.69 140 VAL B C 1
ATOM 2429 O O . VAL B 1 140 ? 16.266 -1.898 1.134 1 98.69 140 VAL B O 1
ATOM 2432 N N . ASN B 1 141 ? 18.266 -2.848 0.958 1 98.75 141 ASN B N 1
ATOM 2433 C CA . ASN B 1 141 ? 19.031 -1.605 1.014 1 98.75 141 ASN B CA 1
ATOM 2434 C C . ASN B 1 141 ? 19.328 -1.064 -0.384 1 98.75 141 ASN B C 1
ATOM 2436 O O . ASN B 1 141 ? 20.141 -1.631 -1.115 1 98.75 141 ASN B O 1
ATOM 2440 N N . ARG B 1 142 ? 18.734 0.034 -0.761 1 98.56 142 ARG B N 1
ATOM 2441 C CA . ARG B 1 142 ? 18.828 0.555 -2.121 1 98.56 142 ARG B CA 1
ATOM 2442 C C . ARG B 1 142 ? 20.266 0.956 -2.461 1 98.56 142 ARG B C 1
ATOM 2444 O O . ARG B 1 142 ? 20.672 0.9 -3.623 1 98.56 142 ARG B O 1
ATOM 2451 N N . GLU B 1 143 ? 21.031 1.279 -1.477 1 98.19 143 GLU B N 1
ATOM 2452 C CA . GLU B 1 143 ? 22.422 1.693 -1.733 1 98.19 143 GLU B CA 1
ATOM 2453 C C . GLU B 1 143 ? 23.266 0.512 -2.18 1 98.19 143 GLU B C 1
ATOM 2455 O O . GLU B 1 143 ? 24.281 0.695 -2.861 1 98.19 143 GLU B O 1
ATOM 2460 N N . ASP B 1 144 ? 22.922 -0.636 -1.767 1 98.69 144 ASP B N 1
ATOM 2461 C CA . ASP B 1 144 ? 23.641 -1.836 -2.197 1 98.69 144 ASP B CA 1
ATOM 2462 C C . ASP B 1 144 ? 23.516 -2.033 -3.705 1 98.69 144 ASP B C 1
ATOM 2464 O O . ASP B 1 144 ? 24.266 -2.822 -4.293 1 98.69 144 ASP B O 1
ATOM 2468 N N . TYR B 1 145 ? 22.641 -1.36 -4.355 1 98.62 145 TYR B N 1
ATOM 2469 C CA . TYR B 1 145 ? 22.406 -1.497 -5.789 1 98.62 145 TYR B CA 1
ATOM 2470 C C . TYR B 1 145 ? 22.828 -0.232 -6.531 1 98.62 145 TYR B C 1
ATOM 2472 O O . TYR B 1 145 ? 22.484 -0.049 -7.699 1 98.62 145 TYR B O 1
ATOM 2480 N N . GLY B 1 146 ? 23.391 0.615 -5.863 1 97.88 146 GLY B N 1
ATOM 2481 C CA . GLY B 1 146 ? 23.922 1.82 -6.48 1 97.88 146 GLY B CA 1
ATOM 2482 C C . GLY B 1 146 ? 22.906 2.943 -6.562 1 97.88 146 GLY B C 1
ATOM 2483 O O . GLY B 1 146 ? 23.109 3.93 -7.27 1 97.88 146 GLY B O 1
ATOM 2484 N N . LEU B 1 147 ? 21.812 2.809 -5.922 1 98.31 147 LEU B N 1
ATOM 2485 C CA . LEU B 1 147 ? 20.844 3.893 -5.828 1 98.31 147 LEU B CA 1
ATOM 2486 C C . LEU B 1 147 ? 21.172 4.816 -4.656 1 98.31 147 LEU B C 1
ATOM 2488 O O . LEU B 1 147 ? 20.578 4.695 -3.582 1 98.31 147 LEU B O 1
ATOM 2492 N N . THR B 1 148 ? 22 5.785 -4.926 1 97.06 148 THR B N 1
ATOM 2493 C CA . THR B 1 148 ? 22.641 6.477 -3.811 1 97.06 148 THR B CA 1
ATOM 2494 C C . THR B 1 148 ? 22.25 7.957 -3.807 1 97.06 148 THR B C 1
ATOM 2496 O O . THR B 1 148 ? 22.672 8.711 -2.922 1 97.06 148 THR B O 1
ATOM 2499 N N . TRP B 1 149 ? 21.516 8.414 -4.855 1 96.75 149 TRP B N 1
ATOM 2500 C CA . TRP B 1 149 ? 21.078 9.812 -4.84 1 96.75 149 TRP B CA 1
ATOM 2501 C C . TRP B 1 149 ? 20.391 10.148 -3.52 1 96.75 149 TRP B C 1
ATOM 2503 O O . TRP B 1 149 ? 19.453 9.477 -3.115 1 96.75 149 TRP B O 1
ATOM 2513 N N . ASN B 1 150 ? 20.953 11.164 -2.799 1 95.38 150 ASN B N 1
ATOM 2514 C CA . ASN B 1 150 ? 20.422 11.539 -1.494 1 95.38 150 ASN B CA 1
ATOM 2515 C C . ASN B 1 150 ? 20.906 12.922 -1.069 1 95.38 150 ASN B C 1
ATOM 2517 O O . ASN B 1 150 ? 21.703 13.547 -1.768 1 95.38 150 ASN B O 1
ATOM 2521 N N . ALA B 1 151 ? 20.328 13.469 -0.107 1 90.56 151 ALA B N 1
ATOM 2522 C CA . ALA B 1 151 ? 20.781 14.703 0.524 1 90.56 151 ALA B CA 1
ATOM 2523 C C . ALA B 1 151 ? 20.703 14.609 2.045 1 90.56 151 ALA B C 1
ATOM 2525 O O . ALA B 1 151 ? 19.766 14.023 2.588 1 90.56 151 ALA B O 1
ATOM 2526 N N . PRO B 1 152 ? 21.766 15.117 2.697 1 87.88 152 PRO B N 1
ATOM 2527 C CA . PRO B 1 152 ? 21.672 15.188 4.16 1 87.88 152 PRO B CA 1
ATOM 2528 C C . PRO B 1 152 ? 20.656 16.219 4.641 1 87.88 152 PRO B C 1
ATOM 2530 O O . PRO B 1 152 ? 20.422 17.219 3.955 1 87.88 152 PRO B O 1
ATOM 2533 N N . LEU B 1 153 ? 20.109 15.859 5.762 1 88.75 153 LEU B N 1
ATOM 2534 C CA . LEU B 1 153 ? 19.219 16.828 6.383 1 88.75 153 LEU B CA 1
ATOM 2535 C C . LEU B 1 153 ? 19.969 17.672 7.41 1 88.75 153 LEU B C 1
ATOM 2537 O O . LEU B 1 153 ? 20.891 17.188 8.062 1 88.75 153 LEU B O 1
ATOM 2541 N N . GLU B 1 154 ? 19.578 18.891 7.613 1 83.38 154 GLU B N 1
ATOM 2542 C CA . GLU B 1 154 ? 20.172 19.766 8.617 1 83.38 154 GLU B CA 1
ATOM 2543 C C . GLU B 1 154 ? 19.938 19.219 10.023 1 83.38 154 GLU B C 1
ATOM 2545 O O . GLU B 1 154 ? 20.812 19.328 10.891 1 83.38 154 GLU B O 1
ATOM 2550 N N . THR B 1 155 ? 18.797 18.656 10.289 1 77.19 155 THR B N 1
ATOM 2551 C CA . THR B 1 155 ? 18.406 18.172 11.609 1 77.19 155 THR B CA 1
ATOM 2552 C C . THR B 1 155 ? 18.984 16.781 11.867 1 77.19 155 THR B C 1
ATOM 2554 O O . THR B 1 155 ? 18.734 16.188 12.922 1 77.19 155 THR B O 1
ATOM 2557 N N . GLY B 1 156 ? 19.797 16.266 10.953 1 81.88 156 GLY B N 1
ATOM 2558 C CA . GLY B 1 156 ? 20.328 14.914 11.078 1 81.88 156 GLY B CA 1
ATOM 2559 C C . GLY B 1 156 ? 19.531 13.891 10.289 1 81.88 156 GLY B C 1
ATOM 2560 O O . GLY B 1 156 ? 18.312 13.984 10.195 1 81.88 156 GLY B O 1
ATOM 2561 N N . GLY B 1 157 ? 20.266 13.023 9.656 1 87.75 157 GLY B N 1
ATOM 2562 C CA . GLY B 1 157 ? 19.625 12.016 8.82 1 87.75 157 GLY B CA 1
ATOM 2563 C C . GLY B 1 157 ? 19.734 12.312 7.336 1 87.75 157 GLY B C 1
ATOM 2564 O O . GLY B 1 157 ? 20.688 12.969 6.902 1 87.75 157 GLY B O 1
ATOM 2565 N N . VAL B 1 158 ? 18.875 11.648 6.613 1 91.69 158 VAL B N 1
ATOM 2566 C CA . VAL B 1 158 ? 18.953 11.766 5.164 1 91.69 158 VAL B CA 1
ATOM 2567 C C . VAL B 1 158 ? 17.562 12 4.578 1 91.69 158 VAL B C 1
ATOM 2569 O O . VAL B 1 158 ? 16.562 11.703 5.223 1 91.69 158 VAL B O 1
ATOM 2572 N N . LEU B 1 159 ? 17.5 12.57 3.414 1 93.62 159 LEU B N 1
ATOM 2573 C CA . LEU B 1 159 ? 16.266 12.891 2.707 1 93.62 159 LEU B CA 1
ATOM 2574 C C . LEU B 1 159 ? 15.477 11.625 2.389 1 93.62 159 LEU B C 1
ATOM 2576 O O . LEU B 1 159 ? 14.273 11.562 2.633 1 93.62 159 LEU B O 1
ATOM 2580 N N . ILE B 1 160 ? 16.156 10.617 1.826 1 95.69 160 ILE B N 1
ATOM 2581 C CA . ILE B 1 160 ? 15.539 9.352 1.468 1 95.69 160 ILE B CA 1
ATOM 2582 C C . ILE B 1 160 ? 16.172 8.219 2.268 1 95.69 160 ILE B C 1
ATOM 2584 O O . ILE B 1 160 ? 17.406 8.047 2.244 1 95.69 160 ILE B O 1
ATOM 2588 N N . GLY B 1 161 ? 15.406 7.461 2.977 1 96.31 161 GLY B N 1
ATOM 2589 C CA . GLY B 1 161 ? 15.93 6.312 3.705 1 96.31 161 GLY B CA 1
ATOM 2590 C C . GLY B 1 161 ? 16.625 5.305 2.814 1 96.31 161 GLY B C 1
ATOM 2591 O O . GLY B 1 161 ? 16.344 5.227 1.617 1 96.31 161 GLY B O 1
ATOM 2592 N N . LYS B 1 162 ? 17.484 4.461 3.428 1 97.19 162 LYS B N 1
ATOM 2593 C CA . LYS B 1 162 ? 18.219 3.451 2.66 1 97.19 162 LYS B CA 1
ATOM 2594 C C . LYS B 1 162 ? 17.375 2.188 2.486 1 97.19 162 LYS B C 1
ATOM 2596 O O . LYS B 1 162 ? 17.469 1.507 1.463 1 97.19 162 LYS B O 1
ATOM 2601 N N . GLU B 1 163 ? 16.609 1.882 3.525 1 98.06 163 GLU B N 1
ATOM 2602 C CA . GLU B 1 163 ? 15.82 0.654 3.525 1 98.06 163 GLU B CA 1
ATOM 2603 C C . GLU B 1 163 ? 14.531 0.827 2.729 1 98.06 163 GLU B C 1
ATOM 2605 O O . GLU B 1 163 ? 13.75 1.749 2.988 1 98.06 163 GLU B O 1
ATOM 2610 N N . VAL B 1 164 ? 14.312 -0.013 1.744 1 98.69 164 VAL B N 1
ATOM 2611 C CA . VAL B 1 164 ? 13.07 -0.082 0.982 1 98.69 164 VAL B CA 1
ATOM 2612 C C . VAL B 1 164 ? 12.266 -1.303 1.419 1 98.69 164 VAL B C 1
ATOM 2614 O O . VAL B 1 164 ? 12.719 -2.439 1.274 1 98.69 164 VAL B O 1
ATOM 2617 N N . LYS B 1 165 ? 11.148 -1.055 1.972 1 98.5 165 LYS B N 1
ATOM 2618 C CA . LYS B 1 165 ? 10.242 -2.141 2.344 1 98.5 165 LYS B CA 1
ATOM 2619 C C . LYS B 1 165 ? 9.398 -2.588 1.154 1 98.5 165 LYS B C 1
ATOM 2621 O O . LYS B 1 165 ? 8.836 -1.757 0.441 1 98.5 165 LYS B O 1
ATOM 2626 N N . LEU B 1 166 ? 9.352 -3.883 0.97 1 98.69 166 LEU B N 1
ATOM 2627 C CA . LEU B 1 166 ? 8.609 -4.477 -0.138 1 98.69 166 LEU B CA 1
ATOM 2628 C C . LEU B 1 166 ? 7.43 -5.293 0.373 1 98.69 166 LEU B C 1
ATOM 2630 O O . LEU B 1 166 ? 7.555 -6.035 1.349 1 98.69 166 LEU B O 1
ATOM 2634 N N . GLN B 1 167 ? 6.328 -5.105 -0.235 1 97.94 167 GLN B N 1
ATOM 2635 C CA . GLN B 1 167 ? 5.133 -5.906 -0.011 1 97.94 167 GLN B CA 1
ATOM 2636 C C . GLN B 1 167 ? 4.504 -6.336 -1.333 1 97.94 167 GLN B C 1
ATOM 2638 O O . GLN B 1 167 ? 4.113 -5.496 -2.145 1 97.94 167 GLN B O 1
ATOM 2643 N N . ALA B 1 168 ? 4.398 -7.586 -1.494 1 98.25 168 ALA B N 1
ATOM 2644 C CA . ALA B 1 168 ? 3.766 -8.117 -2.699 1 98.25 168 ALA B CA 1
ATOM 2645 C C . ALA B 1 168 ? 2.688 -9.133 -2.35 1 98.25 168 ALA B C 1
ATOM 2647 O O . ALA B 1 168 ? 2.773 -9.812 -1.322 1 98.25 168 ALA B O 1
ATOM 2648 N N . ALA B 1 169 ? 1.723 -9.18 -3.135 1 97.88 169 ALA B N 1
ATOM 2649 C CA . ALA B 1 169 ? 0.654 -10.18 -3.088 1 97.88 169 ALA B CA 1
ATOM 2650 C C . ALA B 1 169 ? 0.425 -10.805 -4.461 1 97.88 169 ALA B C 1
ATOM 2652 O O . ALA B 1 169 ? 0.241 -10.094 -5.453 1 97.88 169 ALA B O 1
ATOM 2653 N N . PHE B 1 170 ? 0.449 -12.109 -4.453 1 97.31 170 PHE B N 1
ATOM 2654 C CA . PHE B 1 170 ? 0.303 -12.789 -5.734 1 97.31 170 PHE B CA 1
ATOM 2655 C C . PHE B 1 170 ? -0.85 -13.789 -5.688 1 97.31 170 PHE B C 1
ATOM 2657 O O . PHE B 1 170 ? -1.037 -14.484 -4.688 1 97.31 170 PHE B O 1
ATOM 2664 N N . GLU B 1 171 ? -1.546 -13.805 -6.754 1 95.94 171 GLU B N 1
ATOM 2665 C CA . GLU B 1 171 ? -2.52 -14.859 -7.027 1 95.94 171 GLU B CA 1
ATOM 2666 C C . GLU B 1 171 ? -2.17 -15.617 -8.305 1 95.94 171 GLU B C 1
ATOM 2668 O O . GLU B 1 171 ? -1.865 -15.008 -9.328 1 95.94 171 GLU B O 1
ATOM 2673 N N . PHE B 1 172 ? -2.184 -16.922 -8.18 1 95.88 172 PHE B N 1
ATOM 2674 C CA . PHE B 1 172 ? -1.911 -17.766 -9.328 1 95.88 172 PHE B CA 1
ATOM 2675 C C . PHE B 1 172 ? -3.131 -18.625 -9.672 1 95.88 172 PHE B C 1
ATOM 2677 O O . PHE B 1 172 ? -3.814 -19.125 -8.781 1 95.88 172 PHE B O 1
ATOM 2684 N N . VAL B 1 173 ? -3.398 -18.703 -10.953 1 94.56 173 VAL B N 1
ATOM 2685 C CA . VAL B 1 173 ? -4.375 -19.672 -11.445 1 94.56 173 VAL B CA 1
ATOM 2686 C C . VAL B 1 173 ? -3.717 -21.047 -11.57 1 94.56 173 VAL B C 1
ATOM 2688 O O . VAL B 1 173 ? -2.656 -21.172 -12.188 1 94.56 173 VAL B O 1
ATOM 2691 N N . ILE B 1 174 ? -4.383 -22.016 -10.938 1 91.81 174 ILE B N 1
ATOM 2692 C CA . ILE B 1 174 ? -3.881 -23.375 -11 1 91.81 174 ILE B CA 1
ATOM 2693 C C . ILE B 1 174 ? -4.48 -24.094 -12.211 1 91.81 174 ILE B C 1
ATOM 2695 O O . ILE B 1 174 ? -5.703 -24.188 -12.344 1 91.81 174 ILE B O 1
ATOM 2699 N N . GLU B 1 175 ? -3.58 -24.375 -13.141 1 86.38 175 GLU B N 1
ATOM 2700 C CA . GLU B 1 175 ? -4.027 -25.078 -14.336 1 86.38 175 GLU B CA 1
ATOM 2701 C C . GLU B 1 175 ? -3.863 -26.594 -14.188 1 86.38 175 GLU B C 1
ATOM 2703 O O . GLU B 1 175 ? -2.852 -27.062 -13.664 1 86.38 175 GLU B O 1
ATOM 2708 N N . GLU B 1 176 ? -4.891 -27.438 -14.156 1 71 176 GLU B N 1
ATOM 2709 C CA . GLU B 1 176 ? -4.863 -28.906 -14.086 1 71 176 GLU B CA 1
ATOM 2710 C C . GLU B 1 176 ? -4.004 -29.484 -15.203 1 71 176 GLU B C 1
ATOM 2712 O O . GLU B 1 176 ? -3.871 -28.891 -16.266 1 71 176 GLU B O 1
#

Nearest PDB structures (foldseek):
  5ixh-assembly1_A  TM=8.985E-01  e=3.944E-13  Burkholderia cenocepacia BC7
  5w39-assembly1_A  TM=7.942E-01  e=2.586E-12  Campylobacter jejuni
  5w2d-assembly1_A  TM=7.959E-01  e=4.669E-12  Campylobacter jejuni
  5w17-assembly1_A  TM=7.889E-01  e=7.176E-12  Campylobacter jejuni subsp. jejuni NCTC 11168 = ATCC 700819
  5w2x-assembly1_A  TM=7.920E-01  e=1.367E-11  Campylobacter jejuni

Secondary structure (DSSP, 8-state):
--EEEE-GGG-EEEEEEEETTTEEEEEEES-EEEEEES-TT-GGG-EEEEEEEGGGEE-S-HHHHHHHHSTTTT-TTT--EEEEEEEEEEE-SSSEEEEEEEEEETTEEEEEEEEEEEEEEEE-TTT--EEEEEEEEEEEEGGGGT-----B-TTSSBSEEEEEEEEEEEEEEEE-/--EEEE-GGG-EEEEEEEETTTEEEEEEES-EEEEEES-TT-GGG-EEEEEEEGGGEE-S-HHHHHHHHSTTTT-TTT--EEEEEEEEEEE-SSSEEEEEEEEEETTEEEEEEEEEEEEEEEE-TTT--EEEEEEEEEEEEGGGGT-----B-TTSSBSEEEEEEEEEEEEEEEE-

pLDDT: mean 94.96, std 6.1, range [56.75, 98.94]

Organism: NCBI:txid94136

Sequence (352 aa):
MANVTLDKVHSSVAFQVKHMMVSKAKGEFQDFDVQVTGDVKDLENASVKATIQVDSIETNNEDRNGHLKSGDFFDTENYPTITLESKLVKKVSESEYEVTADVTIKDVTNEETFKVEANGVAKDPMGGNMVAGFDVEGTVNREDYGLTWNAPLETGGVLIGKEVKLQAAFEFVIEEMANVTLDKVHSSVAFQVKHMMVSKAKGEFQDFDVQVTGDVKDLENASVKATIQVDSIETNNEDRNGHLKSGDFFDTENYPTITLESKLVKKVSESEYEVTADVTIKDVTNEETFKVEANGVAKDPMGGNMVAGFDVEGTVNREDYGLTWNAPLETGGVLIGKEVKLQAAFEFVIEE